Protein AF-0000000079575428 (afdb_homodimer)

Solvent-accessible surface area (backbone atoms only — not comparable to full-atom values): 18650 Å² total; per-residue (Å²): 110,67,54,58,51,39,46,54,46,48,52,27,68,76,43,68,39,28,50,66,53,51,33,51,48,40,58,74,66,46,45,58,61,37,30,92,53,57,64,79,50,44,42,57,46,48,54,51,36,36,78,71,51,27,28,46,71,41,81,43,66,60,80,93,44,73,75,41,52,37,29,32,63,30,75,60,22,51,52,48,39,52,50,44,40,49,54,48,20,62,43,80,74,61,64,48,38,70,47,51,54,38,51,57,39,35,86,79,43,59,70,70,55,35,52,50,35,52,49,36,38,50,50,30,46,50,51,48,44,51,52,45,53,52,49,48,65,66,44,73,81,36,84,88,53,53,70,43,52,50,51,51,53,51,49,52,43,51,46,46,50,48,50,49,54,50,52,55,51,51,55,60,69,74,98,110,67,55,59,49,38,45,54,47,48,53,27,68,75,43,67,40,29,51,66,53,50,33,50,49,42,58,73,66,46,44,56,63,38,31,93,52,58,62,77,50,43,42,58,46,47,54,51,37,37,76,72,50,27,28,46,72,41,81,43,65,59,81,95,44,72,77,42,53,38,28,33,61,32,74,59,21,52,52,48,40,52,50,44,41,51,53,48,21,61,43,81,73,60,62,48,36,70,45,52,52,38,50,56,40,36,85,80,44,59,69,70,56,3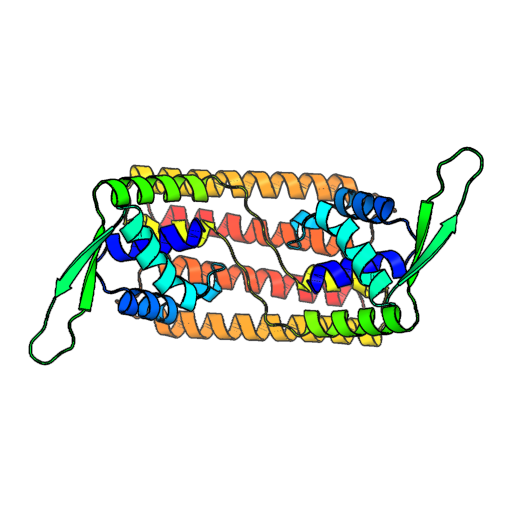6,52,49,35,52,49,35,39,52,50,30,47,51,52,48,44,50,52,45,52,51,50,48,66,68,46,73,79,36,85,88,54,54,70,43,51,51,51,51,53,51,47,52,44,53,46,44,51,48,50,50,53,49,53,54,52,52,54,58,69,75,99

Radius of gyration: 23.26 Å; Cα contacts (8 Å, |Δi|>4): 440; chains: 2; bounding box: 39×74×57 Å

Secondary structure (DSSP, 8-state):
-HHHHHHHHHHHHHS-B-HHHHHHHHHHTTGGGTS---THHHHHHHHHHHHTTSEEEEEE--TTSPPEEEEEE-HHHHHHHHHHHHHHHTSPP----TTHHHHTTGGGS-HHHHHHHHHHHHHHHHHHHHHHHHHHHHHTT-TTS-HHHHHHHHHHHHHHHHHHHHHHHHHHHH-/-HHHHHHHHHHHHHS-B-HHHHHHHHHHTTGGGTS---HHHHHHHHHHHHHTTSEEEEEE--TTSPPEEEEEE-HHHHHHHHHHHHHHHTSPP----TTHHHHTTGGGS-HHHHHHHHHHHHHHHHHHHHHHHHHHHHHTT-TTS-HHHHHHHHHHHHHHHHHHHHHHHHHHHH-

Nearest PDB structures (foldseek):
  5x11-assembly1_B  TM=8.393E-01  e=6.226E-09  Bacillus spizizenii str. W23
  5x11-assembly2_E  TM=8.434E-01  e=4.626E-09  Bacillus spizizenii str. W23
  5x11-assembly3_C  TM=8.474E-01  e=7.442E-09  Bacillus spizizenii str. W23
  5x11-assembly4_H  TM=8.381E-01  e=1.271E-08  Bacillus spizizenii str. W23
  5x11-assembly3_D  TM=8.632E-01  e=3.099E-08  Bacillus spizizenii str. W23

Foldseek 3Di:
DLVLLLLLLVVQAVHWAFLVVSLVVCVVLVVCVQDVDDSVVSSVVVVVCVVVVQKDWDWDDDDPDDTTTIIHGDPNVVVSNVVSVCVVVPDDDDDDDPCVVVVVCLVVDDPVVSVVSLVVVLVVLVVQLVVLVVVLVVCVPPPVDDPVSSVSSVVSNVVSVVVNVVSVVVVVVSD/DLVLLLLLLVVQAVHWAFLVVSLVVCVVLVVCVQDVDDSVVSSVVVVVCVVVVQKDWDWDDDDPDDTTTIIHGDPNVVVSNVVSVCVVVPDDDDDDDPCVVVVVCLVVDDPVVSVVSLVVVLVVLVVQLVVLVVVLVVCVPPPVDDPVSSVSSVVSNVVSVVVNVVSVVVVVVSD

Sequence (350 aa):
MATIDLIVLGILKKEPMSAYDIQKLVEYRNISKWVKISTPSIYKKAIQLEEKGLIRGEIVKEGKMPEKAIYSLTEAGEAEFERLMFEISGKPINIFLDFNAVIVNLDSLPPEKQKSCIAEIEENISTLKSYLEHNIQKKENEPSIPATGMAVLRQQYVLVEAIQAWIASLKKNQQMATIDLIVLGILKKEPMSAYDIQKLVEYRNISKWVKISTPSIYKKAIQLEEKGLIRGEIVKEGKMPEKAIYSLTEAGEAEFERLMFEISGKPINIFLDFNAVIVNLDSLPPEKQKSCIAEIEENISTLKSYLEHNIQKKENEPSIPATGMAVLRQQYVLVEAIQAWIASLKKNQQ

Organism: NCBI:txid418240

InterPro domains:
  IPR005149 Transcription regulator PadR, N-terminal [PF03551] (8-82)
  IPR036388 Winged helix-like DNA-binding domain superfamily [G3DSA:1.10.10.10] (1-90)
  IPR036390 Winged helix DNA-binding domain superfamily [SSF46785] (4-172)
  IPR052509 Metal-responsive DNA-binding regulator [PTHR33169] (2-89)

Structure (mmCIF, N/CA/C/O backbone):
data_AF-0000000079575428-model_v1
#
loop_
_entity.id
_entity.type
_entity.pdbx_description
1 polymer 'Transcriptional regulator PadR-like family protein'
#
loop_
_atom_site.group_PDB
_atom_site.id
_atom_site.type_symbol
_atom_site.label_atom_id
_atom_site.label_alt_id
_atom_site.label_comp_id
_atom_site.label_asym_id
_atom_site.label_entity_id
_atom_site.label_seq_id
_atom_site.pdbx_PDB_ins_code
_atom_site.Cartn_x
_atom_site.Cartn_y
_atom_site.Cartn_z
_atom_site.occupancy
_atom_site.B_iso_or_equiv
_atom_site.auth_seq_id
_atom_site.auth_comp_id
_atom_site.auth_asym_id
_atom_site.auth_atom_id
_atom_site.pdbx_PDB_model_num
ATOM 1 N N . MET A 1 1 ? 2.311 -2.312 -13.367 1 76.5 1 MET A N 1
ATOM 2 C CA . MET A 1 1 ? 2.463 -3.059 -14.617 1 76.5 1 MET A CA 1
ATOM 3 C C . MET A 1 1 ? 3.348 -4.281 -14.414 1 76.5 1 MET A C 1
ATOM 5 O O . MET A 1 1 ? 2.945 -5.402 -14.727 1 76.5 1 MET A O 1
ATOM 9 N N . ALA A 1 2 ? 4.332 -4.168 -13.547 1 89.62 2 ALA A N 1
ATOM 10 C CA . ALA A 1 2 ? 5.277 -5.277 -13.43 1 89.62 2 ALA A CA 1
ATOM 11 C C . ALA A 1 2 ? 4.703 -6.395 -12.562 1 89.62 2 ALA A C 1
ATOM 13 O O . ALA A 1 2 ? 4.867 -7.578 -12.875 1 89.62 2 ALA A O 1
ATOM 14 N N . THR A 1 3 ? 3.838 -6.012 -11.641 1 95 3 THR A N 1
ATOM 15 C CA . THR A 1 3 ? 3.309 -7.004 -10.711 1 95 3 THR A CA 1
ATOM 16 C C . THR A 1 3 ? 2.229 -7.848 -11.383 1 95 3 THR A C 1
ATOM 18 O O . THR A 1 3 ? 2.191 -9.07 -11.211 1 95 3 THR A O 1
ATOM 21 N N . ILE A 1 4 ? 1.422 -7.184 -12.18 1 95.88 4 ILE A N 1
ATOM 22 C CA . ILE A 1 4 ? 0.371 -7.918 -12.875 1 95.88 4 ILE A CA 1
ATOM 23 C C . ILE A 1 4 ? 0.995 -8.867 -13.898 1 95.88 4 ILE A C 1
ATOM 25 O O . ILE A 1 4 ? 0.554 -10.008 -14.047 1 95.88 4 ILE A O 1
ATOM 29 N N . ASP A 1 5 ? 2.047 -8.367 -14.578 1 97.19 5 ASP A N 1
ATOM 30 C CA . ASP A 1 5 ? 2.764 -9.219 -15.523 1 97.19 5 ASP A CA 1
ATOM 31 C C . ASP A 1 5 ? 3.307 -10.469 -14.836 1 97.19 5 ASP A C 1
ATOM 33 O O . ASP A 1 5 ? 3.15 -11.578 -15.352 1 97.19 5 ASP A O 1
ATOM 37 N N . LEU A 1 6 ? 3.881 -10.273 -13.719 1 98.06 6 LEU A N 1
ATOM 38 C CA . LEU A 1 6 ? 4.48 -11.398 -13 1 98.06 6 LEU A CA 1
ATOM 39 C C . LEU A 1 6 ? 3.416 -12.406 -12.578 1 98.06 6 LEU A C 1
ATOM 41 O O . LEU A 1 6 ? 3.625 -13.617 -12.688 1 98.06 6 LEU A O 1
ATOM 45 N N . ILE A 1 7 ? 2.295 -11.891 -12.141 1 97.25 7 ILE A N 1
ATOM 46 C CA . ILE A 1 7 ? 1.211 -12.758 -11.703 1 97.25 7 ILE A CA 1
ATOM 47 C C . ILE A 1 7 ? 0.719 -13.602 -12.883 1 97.25 7 ILE A C 1
ATOM 49 O O . ILE A 1 7 ? 0.595 -14.828 -12.766 1 97.25 7 ILE A O 1
ATOM 53 N N . VAL A 1 8 ? 0.531 -12.977 -14 1 97.44 8 VAL A N 1
ATOM 54 C CA . VAL A 1 8 ? 0.01 -13.68 -15.164 1 97.44 8 VAL A CA 1
ATOM 55 C C . VAL A 1 8 ? 1.038 -14.695 -15.664 1 97.44 8 VAL A C 1
ATOM 57 O O . VAL A 1 8 ? 0.708 -15.859 -15.891 1 97.44 8 VAL A O 1
ATOM 60 N N . LEU A 1 9 ? 2.256 -14.281 -15.805 1 98.44 9 LEU A N 1
ATOM 61 C CA . LEU A 1 9 ? 3.316 -15.18 -16.266 1 98.44 9 LEU A CA 1
ATOM 62 C C . LEU A 1 9 ? 3.496 -16.344 -15.289 1 98.44 9 LEU A C 1
ATOM 64 O O . LEU A 1 9 ? 3.703 -17.484 -15.719 1 98.44 9 LEU A O 1
ATOM 68 N N . GLY A 1 10 ? 3.434 -16.016 -14 1 98.06 10 GLY A N 1
ATOM 69 C CA . GLY A 1 10 ? 3.57 -17.047 -12.992 1 98.06 10 GLY A CA 1
ATOM 70 C C . GLY A 1 10 ? 2.479 -18.109 -13.07 1 98.06 10 GLY A C 1
ATOM 71 O O . GLY A 1 10 ? 2.75 -19.297 -12.938 1 98.06 10 GLY A O 1
ATOM 72 N N . ILE A 1 11 ? 1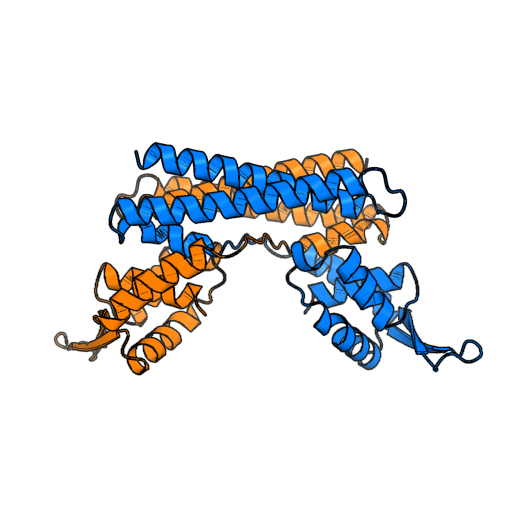.269 -17.672 -13.258 1 97 11 ILE A N 1
ATOM 73 C CA . ILE A 1 11 ? 0.143 -18.594 -13.398 1 97 11 ILE A CA 1
ATOM 74 C C . ILE A 1 11 ? 0.356 -19.5 -14.617 1 97 11 ILE A C 1
ATOM 76 O O . ILE A 1 11 ? 0.214 -20.719 -14.531 1 97 11 ILE A O 1
ATOM 80 N N . LEU A 1 12 ? 0.81 -18.938 -15.719 1 97.94 12 LEU A N 1
ATOM 81 C CA . LEU A 1 12 ? 0.953 -19.672 -16.984 1 97.94 12 LEU A CA 1
ATOM 82 C C . LEU A 1 12 ? 2.182 -20.578 -16.953 1 97.94 12 LEU A C 1
ATOM 84 O O . LEU A 1 12 ? 2.271 -21.531 -17.719 1 97.94 12 LEU A O 1
ATOM 88 N N . LYS A 1 13 ? 3.123 -20.234 -16.141 1 97.56 13 LYS A N 1
ATOM 89 C CA . LYS A 1 13 ? 4.297 -21.094 -15.977 1 97.56 13 LYS A CA 1
ATOM 90 C C . LYS A 1 13 ? 3.918 -22.438 -15.359 1 97.56 13 LYS A C 1
ATOM 92 O O . LYS A 1 13 ? 4.543 -23.453 -15.656 1 97.56 13 LYS A O 1
ATOM 97 N N . LYS A 1 14 ? 2.881 -22.422 -14.57 1 95.62 14 LYS A N 1
ATOM 98 C CA . LYS A 1 14 ? 2.436 -23.641 -13.898 1 95.62 14 LYS A CA 1
ATOM 99 C C . LYS A 1 14 ? 1.532 -24.469 -14.805 1 95.62 14 LYS A C 1
ATOM 101 O O . LYS A 1 14 ? 1.637 -25.703 -14.844 1 95.62 14 LYS A O 1
ATOM 106 N N . GLU A 1 15 ? 0.656 -23.734 -15.508 1 95.5 15 GLU A N 1
ATOM 107 C CA . GLU A 1 15 ? -0.296 -24.422 -16.375 1 95.5 15 GLU A CA 1
ATOM 108 C C . GLU A 1 15 ? -0.847 -23.484 -17.453 1 95.5 15 GLU A C 1
ATOM 110 O O . GLU A 1 15 ? -1.214 -22.344 -17.156 1 95.5 15 GLU A O 1
ATOM 115 N N . PRO A 1 16 ? -0.883 -24.031 -18.688 1 97.31 16 PRO A N 1
ATOM 116 C CA . PRO A 1 16 ? -1.549 -23.219 -19.703 1 97.31 16 PRO A CA 1
ATOM 117 C C . PRO A 1 16 ? -3.018 -22.953 -19.375 1 97.31 16 PRO A C 1
ATOM 119 O O . PRO A 1 16 ? -3.709 -23.828 -18.859 1 97.31 16 PRO A O 1
ATOM 122 N N . MET A 1 17 ? -3.449 -21.75 -19.656 1 96.25 17 MET A N 1
ATOM 123 C CA . MET A 1 17 ? -4.812 -21.344 -19.328 1 96.25 17 MET A CA 1
ATOM 124 C C . MET A 1 17 ? -5.301 -20.266 -20.281 1 96.25 17 MET A C 1
ATOM 126 O O . MET A 1 17 ? -4.5 -19.609 -20.938 1 96.25 17 MET A O 1
ATOM 130 N N . SER A 1 18 ? -6.668 -20.172 -20.344 1 94.88 18 SER A N 1
ATOM 131 C CA . SER A 1 18 ? -7.242 -19.047 -21.078 1 94.88 18 SER A CA 1
ATOM 132 C C . SER A 1 18 ? -7.184 -17.75 -20.266 1 94.88 18 SER A C 1
ATOM 134 O O . SER A 1 18 ? -6.977 -17.797 -19.047 1 94.88 18 SER A O 1
ATOM 136 N N . ALA A 1 19 ? -7.375 -16.656 -21 1 94.12 19 ALA A N 1
ATOM 137 C CA . ALA A 1 19 ? -7.402 -15.383 -20.297 1 94.12 19 ALA A CA 1
ATOM 138 C C . ALA A 1 19 ? -8.516 -15.352 -19.25 1 94.12 19 ALA A C 1
ATOM 140 O O . ALA A 1 19 ? -8.328 -14.828 -18.141 1 94.12 19 ALA A O 1
ATOM 141 N N . TYR A 1 20 ? -9.508 -15.922 -19.625 1 93.38 20 TYR A N 1
ATOM 142 C CA . TYR A 1 20 ? -10.648 -16 -18.719 1 93.38 20 TYR A CA 1
ATOM 143 C C . TYR A 1 20 ? -10.312 -16.844 -17.484 1 93.38 20 TYR A C 1
ATOM 145 O O . TYR A 1 20 ? -10.664 -16.469 -16.375 1 93.38 20 TYR A O 1
ATOM 153 N N . ASP A 1 21 ? -9.719 -17.906 -17.609 1 94.69 21 ASP A N 1
ATOM 154 C CA . ASP A 1 21 ? -9.359 -18.797 -16.516 1 94.69 21 ASP A CA 1
ATOM 155 C C . ASP A 1 21 ? -8.352 -18.125 -15.578 1 94.69 21 ASP A C 1
ATOM 157 O O . ASP A 1 21 ? -8.414 -18.312 -14.359 1 94.69 21 ASP A O 1
ATOM 161 N N . ILE A 1 22 ? -7.434 -17.375 -16.141 1 96.12 22 ILE A N 1
ATOM 162 C CA . ILE A 1 22 ? -6.473 -16.641 -15.336 1 96.12 22 ILE A CA 1
ATOM 163 C C . ILE A 1 22 ? -7.211 -15.648 -14.438 1 96.12 22 ILE A C 1
ATOM 165 O O . ILE A 1 22 ? -6.945 -15.578 -13.234 1 96.12 22 ILE A O 1
ATOM 169 N N . GLN A 1 23 ? -8.109 -14.906 -15.062 1 94 23 GLN A N 1
ATOM 170 C CA . GLN A 1 23 ? -8.898 -13.938 -14.312 1 94 23 GLN A CA 1
ATOM 171 C C . GLN A 1 23 ? -9.648 -14.609 -13.164 1 94 23 GLN A C 1
ATOM 173 O O . GLN A 1 23 ? -9.648 -14.102 -12.039 1 94 23 GLN A O 1
ATOM 178 N N . LYS A 1 24 ? -10.25 -15.773 -13.398 1 93.19 24 LYS A N 1
ATOM 179 C CA . LYS A 1 24 ? -10.992 -16.516 -12.383 1 93.19 24 LYS A CA 1
ATOM 180 C C . LYS A 1 24 ? -10.078 -16.969 -11.258 1 93.19 24 LYS A C 1
ATOM 182 O O . LYS A 1 24 ? -10.461 -16.938 -10.086 1 93.19 24 LYS A O 1
ATOM 187 N N . LEU A 1 25 ? -8.953 -17.438 -11.633 1 93.12 25 LEU A N 1
ATOM 188 C CA . LEU A 1 25 ? -7.984 -17.906 -10.641 1 93.12 25 LEU A CA 1
ATOM 189 C C . LEU A 1 25 ? -7.531 -16.766 -9.742 1 93.12 25 LEU A C 1
ATOM 191 O O . LEU A 1 25 ? -7.438 -16.922 -8.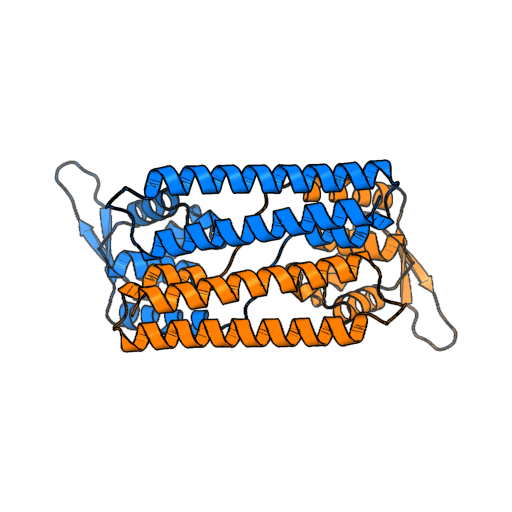523 1 93.12 25 LEU A O 1
ATOM 195 N N . VAL A 1 26 ? -7.281 -15.602 -10.312 1 93.75 26 VAL A N 1
ATOM 196 C CA . VAL A 1 26 ? -6.871 -14.414 -9.57 1 93.75 26 VAL A CA 1
ATOM 197 C C . VAL A 1 26 ? -7.969 -14.016 -8.586 1 93.75 26 VAL A C 1
ATOM 199 O O . VAL A 1 26 ? -7.68 -13.656 -7.441 1 93.75 26 VAL A O 1
ATOM 202 N N . GLU A 1 27 ? -9.156 -14.094 -9.039 1 92.44 27 GLU A N 1
ATOM 203 C CA . GLU A 1 27 ? -10.297 -13.789 -8.18 1 92.44 27 GLU A CA 1
ATOM 204 C C . GLU A 1 27 ? -10.422 -14.789 -7.039 1 92.44 27 GLU A C 1
ATOM 206 O O . GLU A 1 27 ? -10.602 -14.406 -5.883 1 92.44 27 GLU A O 1
ATOM 211 N N . TYR A 1 28 ? -10.258 -16.031 -7.41 1 89.81 28 TYR A N 1
ATOM 212 C CA . TYR A 1 28 ? -10.391 -17.125 -6.441 1 89.81 28 TYR A CA 1
ATOM 213 C C . TYR A 1 28 ? -9.328 -17.016 -5.355 1 89.81 28 TYR A C 1
ATOM 215 O O . TYR A 1 28 ? -9.609 -17.234 -4.176 1 89.81 28 TYR A O 1
ATOM 223 N N . ARG A 1 29 ? -8.188 -16.594 -5.742 1 90.94 29 ARG A N 1
ATOM 224 C CA . ARG A 1 29 ? -7.062 -16.5 -4.816 1 90.94 29 ARG A CA 1
ATOM 225 C C . ARG A 1 29 ? -7.027 -15.133 -4.141 1 90.94 29 ARG A C 1
ATOM 227 O O . ARG A 1 29 ? -6.148 -14.867 -3.316 1 90.94 29 ARG A O 1
ATOM 234 N N . ASN A 1 30 ? -7.926 -14.312 -4.473 1 91.75 30 ASN A N 1
ATOM 235 C CA . ASN A 1 30 ? -8.062 -12.984 -3.889 1 91.75 30 ASN A CA 1
ATOM 236 C C . ASN A 1 30 ? -6.758 -12.203 -3.963 1 91.75 30 ASN A C 1
ATOM 238 O O . ASN A 1 30 ? -6.352 -11.562 -2.986 1 91.75 30 ASN A O 1
ATOM 242 N N . ILE A 1 31 ? -6.102 -12.305 -5.129 1 93.69 31 ILE A N 1
ATOM 243 C CA . ILE A 1 31 ? -4.785 -11.695 -5.312 1 93.69 31 ILE A CA 1
ATOM 244 C C . ILE A 1 31 ? -4.895 -10.18 -5.176 1 93.69 31 ILE A C 1
ATOM 246 O O . ILE A 1 31 ? -3.992 -9.539 -4.633 1 93.69 31 ILE A O 1
ATOM 250 N N . SER A 1 32 ? -6.004 -9.602 -5.559 1 93.81 32 SER A N 1
ATOM 251 C CA . SER A 1 32 ? -6.219 -8.164 -5.547 1 93.81 32 SER A CA 1
ATOM 252 C C . SER A 1 32 ? -6.324 -7.629 -4.121 1 93.81 32 SER A C 1
ATOM 254 O O . SER A 1 32 ? -6.375 -6.414 -3.91 1 93.81 32 SER A O 1
ATOM 256 N N . LYS A 1 33 ? -6.301 -8.5 -3.135 1 94.38 33 LYS A N 1
ATOM 257 C CA . LYS A 1 33 ? -6.395 -8.078 -1.74 1 94.38 33 LYS A CA 1
ATOM 258 C C . LYS A 1 33 ? -5.012 -7.785 -1.162 1 94.38 33 LYS A C 1
ATOM 260 O O . LYS A 1 33 ? -4.895 -7.148 -0.114 1 94.38 33 LYS A O 1
ATOM 265 N N . TRP A 1 34 ? -4.008 -8.297 -1.923 1 95.69 34 TRP A N 1
ATOM 266 C CA . TRP A 1 34 ? -2.699 -8.148 -1.294 1 95.69 34 TRP A CA 1
ATOM 267 C C . TRP A 1 34 ? -1.66 -7.676 -2.307 1 95.69 34 TRP A C 1
ATOM 269 O O . TRP A 1 34 ? -0.519 -7.383 -1.942 1 95.69 34 TRP A O 1
ATOM 279 N N . VAL A 1 35 ? -1.966 -7.602 -3.52 1 94.88 35 VAL A N 1
ATOM 280 C CA . VAL A 1 35 ? -1.254 -6.859 -4.555 1 94.88 35 VAL A CA 1
ATOM 281 C C . VAL A 1 35 ? -2.217 -5.91 -5.266 1 94.88 35 VAL A C 1
ATOM 283 O O . VAL A 1 35 ? -3.361 -6.273 -5.547 1 94.88 35 VAL A O 1
ATOM 286 N N . LYS A 1 36 ? -1.725 -4.707 -5.559 1 92.12 36 LYS A N 1
ATOM 287 C CA . LYS A 1 36 ? -2.584 -3.719 -6.203 1 92.12 36 LYS A CA 1
ATOM 288 C C . LYS A 1 36 ? -2.777 -4.039 -7.684 1 92.12 36 LYS A C 1
ATOM 290 O O . LYS A 1 36 ? -2.08 -3.49 -8.539 1 92.12 36 LYS A O 1
ATOM 295 N N . ILE A 1 37 ? -3.74 -4.859 -7.93 1 90.69 37 ILE A N 1
ATOM 296 C CA . ILE A 1 37 ? -4.121 -5.223 -9.289 1 90.69 37 ILE A CA 1
ATOM 297 C C . ILE A 1 37 ? -5.641 -5.266 -9.406 1 90.69 37 ILE A C 1
ATOM 299 O O . ILE A 1 37 ? -6.344 -5.43 -8.406 1 90.69 37 ILE A O 1
ATOM 303 N N . SER A 1 38 ? -6.102 -4.93 -10.57 1 88.69 38 SER A N 1
ATOM 304 C CA . SER A 1 38 ? -7.52 -5.07 -10.875 1 88.69 38 SER A CA 1
ATOM 305 C C . SER A 1 38 ? -7.793 -6.344 -11.672 1 88.69 38 SER A C 1
ATOM 307 O O . SER A 1 38 ? -7.098 -6.633 -12.648 1 88.69 38 SER A O 1
ATOM 309 N N . THR A 1 39 ? -8.773 -7.047 -11.258 1 84.62 39 THR A N 1
ATOM 310 C CA . THR A 1 39 ? -9.102 -8.312 -11.906 1 84.62 39 THR A CA 1
ATOM 311 C C . THR A 1 39 ? -9.469 -8.094 -13.375 1 84.62 39 THR A C 1
ATOM 313 O O . THR A 1 39 ? -8.984 -8.812 -14.25 1 84.62 39 THR A O 1
ATOM 316 N N . PRO A 1 40 ? -10.18 -7.051 -13.68 1 85.62 40 PRO A N 1
ATOM 317 C CA . PRO A 1 40 ? -10.516 -6.855 -15.094 1 85.62 40 PRO A CA 1
ATOM 318 C C . PRO A 1 40 ? -9.297 -6.559 -15.961 1 85.62 40 PRO A C 1
ATOM 320 O O . PRO A 1 40 ? -9.312 -6.82 -17.172 1 85.62 40 PRO A O 1
ATOM 323 N N . SER A 1 41 ? -8.305 -6.148 -15.344 1 90.5 41 SER A N 1
ATOM 324 C CA . SER A 1 41 ? -7.102 -5.785 -16.078 1 90.5 41 SER A CA 1
ATOM 325 C C . SER A 1 41 ? -6.312 -7.023 -16.5 1 90.5 41 SER A C 1
ATOM 327 O O . SER A 1 41 ? -5.441 -6.949 -17.359 1 90.5 41 SER A O 1
ATOM 329 N N . ILE A 1 42 ? -6.641 -8.125 -15.922 1 91.19 42 ILE A N 1
ATOM 330 C CA . ILE A 1 42 ? -5.875 -9.336 -16.172 1 91.19 42 ILE A CA 1
ATOM 331 C C . ILE A 1 42 ? -6.086 -9.805 -17.609 1 91.19 42 ILE A C 1
ATOM 333 O O . ILE A 1 42 ? -5.137 -10.219 -18.281 1 91.19 42 ILE A O 1
ATOM 337 N N . TYR A 1 43 ? -7.301 -9.703 -18.016 1 88.94 43 TYR A N 1
ATOM 338 C CA . TYR A 1 43 ? -7.629 -10.086 -19.391 1 88.94 43 TYR A CA 1
ATOM 339 C C . TYR A 1 43 ? -6.84 -9.258 -20.391 1 88.94 43 TYR A C 1
ATOM 341 O O . TYR A 1 43 ? -6.184 -9.812 -21.281 1 88.94 43 TYR A O 1
ATOM 349 N N . LYS A 1 44 ? -6.891 -8 -20.25 1 91.88 44 LYS A N 1
ATOM 350 C CA . LYS A 1 44 ? -6.168 -7.082 -21.125 1 91.88 44 LYS A CA 1
ATOM 351 C C . LYS A 1 44 ? -4.664 -7.344 -21.078 1 91.88 44 LYS A C 1
ATOM 353 O O . LYS A 1 44 ? -3.982 -7.266 -22.094 1 91.88 44 LYS A O 1
ATOM 358 N N . LYS A 1 45 ? -4.188 -7.664 -19.922 1 94.5 45 LYS A N 1
ATOM 359 C CA . LYS A 1 45 ? -2.758 -7.914 -19.766 1 94.5 45 LYS A CA 1
ATOM 360 C C . LYS A 1 45 ? -2.338 -9.188 -20.5 1 94.5 45 LYS A C 1
ATOM 362 O O . LYS A 1 45 ? -1.273 -9.227 -21.109 1 94.5 45 LYS A O 1
ATOM 367 N N . ALA A 1 46 ? -3.182 -10.156 -20.438 1 93.88 46 ALA A N 1
ATOM 368 C CA . ALA A 1 46 ? -2.896 -11.398 -21.156 1 93.88 46 ALA A CA 1
ATOM 369 C C . ALA A 1 46 ? -2.752 -11.141 -22.656 1 93.88 46 ALA A C 1
ATOM 371 O O . ALA A 1 46 ? -1.813 -11.633 -23.281 1 93.88 46 ALA A O 1
ATOM 372 N N . ILE A 1 47 ? -3.625 -10.344 -23.156 1 92.38 47 ILE A N 1
ATOM 373 C CA . ILE A 1 47 ? -3.59 -10.016 -24.578 1 92.38 47 ILE A CA 1
ATOM 374 C C . ILE A 1 47 ? -2.312 -9.242 -24.906 1 92.38 47 ILE A C 1
ATOM 376 O O . ILE A 1 47 ? -1.638 -9.523 -25.891 1 92.38 47 ILE A O 1
ATOM 380 N N . GLN A 1 48 ? -1.954 -8.312 -24.062 1 96.56 48 GLN A N 1
ATOM 381 C CA . GLN A 1 48 ? -0.751 -7.508 -24.25 1 96.56 48 GLN A CA 1
ATOM 382 C C . GLN A 1 48 ? 0.503 -8.375 -24.219 1 96.56 48 GLN A C 1
ATOM 384 O O . GLN A 1 48 ? 1.439 -8.156 -24.984 1 96.56 48 GLN A O 1
ATOM 389 N N . LEU A 1 49 ? 0.555 -9.32 -23.297 1 97.94 49 LEU A N 1
ATOM 390 C CA . LEU A 1 49 ? 1.707 -10.211 -23.172 1 97.94 49 LEU A CA 1
ATOM 391 C C . LEU A 1 49 ? 1.864 -11.07 -24.422 1 97.94 49 LEU A C 1
ATOM 393 O O . LEU A 1 49 ? 2.986 -11.375 -24.828 1 97.94 49 LEU A O 1
ATOM 397 N N . GLU A 1 50 ? 0.766 -11.508 -25 1 97.5 50 GLU A N 1
ATOM 398 C CA . GLU A 1 50 ? 0.815 -12.25 -26.25 1 97.5 50 GLU A CA 1
ATOM 399 C C . GLU A 1 50 ? 1.366 -11.391 -27.391 1 97.5 50 GLU A C 1
ATOM 401 O O . GLU A 1 50 ? 2.213 -11.844 -28.156 1 97.5 50 GLU A O 1
ATOM 406 N N . GLU A 1 51 ? 0.841 -10.141 -27.453 1 97.44 51 GLU A N 1
ATOM 407 C CA . GLU A 1 51 ? 1.305 -9.211 -28.484 1 97.44 51 GLU A CA 1
ATOM 408 C C . GLU A 1 51 ? 2.809 -8.977 -28.375 1 97.44 51 GLU A C 1
ATOM 410 O O . GLU A 1 51 ? 3.482 -8.773 -29.391 1 97.44 51 GLU A O 1
ATOM 415 N N . LYS A 1 52 ? 3.354 -9.062 -27.156 1 97.81 52 LYS A N 1
ATOM 416 C CA . LYS A 1 52 ? 4.773 -8.844 -26.906 1 97.81 52 LYS A CA 1
ATOM 417 C C . LYS A 1 52 ? 5.574 -10.125 -27.141 1 97.81 52 LYS A C 1
ATOM 419 O O . LYS A 1 52 ? 6.801 -10.125 -27.016 1 97.81 52 LYS A O 1
ATOM 424 N N . GLY A 1 53 ? 4.859 -11.227 -27.375 1 98.31 53 GLY A N 1
ATOM 425 C CA . GLY A 1 53 ? 5.512 -12.492 -27.656 1 98.31 53 GLY A CA 1
ATOM 426 C C . GLY A 1 53 ? 5.961 -13.227 -26.406 1 98.31 53 GLY A C 1
ATOM 427 O O . GLY A 1 53 ? 6.781 -14.148 -26.484 1 98.31 53 GLY A O 1
ATOM 428 N N . LEU A 1 54 ? 5.477 -12.805 -25.25 1 98.56 54 LEU A N 1
ATOM 429 C CA . LEU A 1 54 ? 5.875 -13.414 -23.984 1 98.56 54 LEU A CA 1
ATOM 430 C C . LEU A 1 54 ? 5.051 -14.664 -23.688 1 98.56 54 LEU A C 1
ATOM 432 O O . LEU A 1 54 ? 5.488 -15.547 -22.953 1 98.56 54 LEU A O 1
ATOM 436 N N . ILE A 1 55 ? 3.863 -14.688 -24.266 1 98.56 55 ILE A N 1
ATOM 437 C CA . ILE A 1 55 ? 3.031 -15.891 -24.234 1 98.56 55 ILE A CA 1
ATOM 438 C C . ILE A 1 55 ? 2.482 -16.172 -25.625 1 98.56 55 ILE A C 1
ATOM 440 O O . ILE A 1 55 ? 2.541 -15.32 -26.516 1 98.56 55 ILE A O 1
ATOM 444 N N . ARG A 1 56 ? 2.055 -17.438 -25.828 1 98.06 56 ARG A N 1
ATOM 445 C CA . ARG A 1 56 ? 1.493 -17.844 -27.109 1 98.06 56 ARG A CA 1
ATOM 446 C C . ARG A 1 56 ? 0.151 -18.547 -26.922 1 98.06 56 ARG A C 1
ATOM 448 O O . ARG A 1 56 ? 0.017 -19.422 -26.062 1 98.06 56 ARG A O 1
ATOM 455 N N . GLY A 1 57 ? -0.827 -18.125 -27.766 1 96.19 57 GLY A N 1
ATOM 456 C CA . GLY A 1 57 ? -2.156 -18.719 -27.703 1 96.19 57 GLY A CA 1
ATOM 457 C C . GLY A 1 57 ? -2.375 -19.797 -28.734 1 96.19 57 GLY A C 1
ATOM 458 O O . GLY A 1 57 ? -1.881 -19.703 -29.859 1 96.19 57 GLY A O 1
ATOM 459 N N . GLU A 1 58 ? -2.99 -20.828 -28.344 1 95.12 58 GLU A N 1
ATOM 460 C CA . GLU A 1 58 ? -3.471 -21.859 -29.25 1 95.12 58 GLU A CA 1
ATOM 461 C C . GLU A 1 58 ? -4.988 -22 -29.172 1 95.12 58 GLU A C 1
ATOM 463 O O . GLU A 1 58 ? -5.559 -22.047 -28.078 1 95.12 58 GLU A O 1
ATOM 468 N N . ILE A 1 59 ? -5.523 -21.953 -30.328 1 91.94 59 ILE A N 1
ATOM 469 C CA . ILE A 1 59 ? -6.977 -22.078 -30.375 1 91.94 59 ILE A CA 1
ATOM 470 C C . ILE A 1 59 ? -7.371 -23.531 -30.141 1 91.94 59 ILE A C 1
ATOM 472 O O . ILE A 1 59 ? -6.855 -24.438 -30.812 1 91.94 59 ILE A O 1
ATOM 476 N N . VAL A 1 60 ? -8.156 -23.688 -29.188 1 87.44 60 VAL A N 1
ATOM 477 C CA . VAL A 1 60 ? -8.633 -25.031 -28.891 1 87.44 60 VAL A CA 1
ATOM 478 C C . VAL A 1 60 ? -10.156 -25.078 -28.953 1 87.44 60 VAL A C 1
ATOM 480 O O . VAL A 1 60 ? -10.82 -24.109 -28.547 1 87.44 60 VAL A O 1
ATOM 483 N N . LYS A 1 61 ? -10.688 -25.953 -29.688 1 84 61 LYS A N 1
ATOM 484 C CA . LYS A 1 61 ? -12.133 -26.172 -29.781 1 84 61 LYS A CA 1
ATOM 485 C C . LYS A 1 61 ? -12.523 -27.516 -29.172 1 84 61 LYS A C 1
ATOM 487 O O . LYS A 1 61 ? -11.984 -28.562 -29.562 1 84 61 LYS A O 1
ATOM 492 N N . GLU A 1 62 ? -13.133 -27.406 -28.062 1 74.25 62 GLU A N 1
ATOM 493 C CA . GLU A 1 62 ? -13.594 -28.656 -27.484 1 74.25 62 GLU A CA 1
ATOM 494 C C . GLU A 1 62 ? -15.062 -28.922 -27.828 1 74.25 62 GLU A C 1
ATOM 496 O O . GLU A 1 62 ? -15.961 -28.375 -27.188 1 74.25 62 GLU A O 1
ATOM 501 N N . GLY A 1 63 ? -15.141 -29.75 -28.688 1 79.81 63 GLY A N 1
ATOM 502 C CA . GLY A 1 63 ? -16.484 -30.125 -29.078 1 79.81 63 GLY A CA 1
ATOM 503 C C . GLY A 1 63 ? -17.312 -28.953 -29.562 1 79.81 63 GLY A C 1
ATOM 504 O O . GLY A 1 63 ? -16.906 -28.219 -30.453 1 79.81 63 GLY A O 1
ATOM 505 N N . LYS A 1 64 ? -18.641 -28.781 -28.828 1 78.12 64 LYS A N 1
ATOM 506 C CA . LYS A 1 64 ? -19.594 -27.734 -29.188 1 78.12 64 LYS A CA 1
ATOM 507 C C . LYS A 1 64 ? -19.297 -26.438 -28.469 1 78.12 64 LYS A C 1
ATOM 509 O O . LYS A 1 64 ? -20.047 -25.453 -28.594 1 78.12 64 LYS A O 1
ATOM 514 N N . MET A 1 65 ? -18.172 -26.438 -27.766 1 78.25 65 MET A N 1
ATOM 515 C CA . MET A 1 65 ? -17.844 -25.234 -27.016 1 78.25 65 MET A CA 1
ATOM 516 C C . MET A 1 65 ? -17.156 -24.203 -27.906 1 78.25 65 MET A C 1
ATOM 518 O O . MET A 1 65 ? -16.531 -24.547 -28.906 1 78.25 65 MET A O 1
ATOM 522 N N . PRO A 1 66 ? -17.516 -22.938 -27.656 1 78.5 66 PRO A N 1
ATOM 523 C CA . PRO A 1 66 ? -16.828 -21.891 -28.438 1 78.5 66 PRO A CA 1
ATOM 524 C C . PRO A 1 66 ? -15.312 -22.047 -28.438 1 78.5 66 PRO A C 1
ATOM 526 O O . PRO A 1 66 ? -14.75 -22.641 -27.5 1 78.5 66 PRO A O 1
ATOM 529 N N . GLU A 1 67 ? -14.758 -21.703 -29.531 1 86.81 67 GLU A N 1
ATOM 530 C CA . GLU A 1 67 ? -13.305 -21.672 -29.625 1 86.81 67 GLU A CA 1
ATOM 531 C C . GLU A 1 67 ? -12.703 -20.766 -28.547 1 86.81 67 GLU A C 1
ATOM 533 O O . GLU A 1 67 ? -13.258 -19.703 -28.25 1 86.81 67 GLU A O 1
ATOM 538 N N . LYS A 1 68 ? -11.703 -21.312 -27.781 1 88.12 68 LYS A N 1
ATOM 539 C CA . LYS A 1 68 ? -11.008 -20.484 -26.797 1 88.12 68 LYS A CA 1
ATOM 540 C C . LYS A 1 68 ? -9.5 -20.547 -27 1 88.12 68 LYS A C 1
ATOM 542 O O . LYS A 1 68 ? -8.969 -21.562 -27.453 1 88.12 68 LYS A O 1
ATOM 547 N N . ALA A 1 69 ? -8.938 -19.484 -26.703 1 93.06 69 ALA A N 1
ATOM 548 C CA . ALA A 1 69 ? -7.48 -19.438 -26.766 1 93.06 69 ALA A CA 1
ATOM 549 C C . ALA A 1 69 ? -6.855 -19.891 -25.453 1 93.06 69 ALA A C 1
ATOM 551 O O . ALA A 1 69 ? -7.246 -19.422 -24.375 1 93.06 69 ALA A O 1
ATOM 552 N N . ILE A 1 70 ? -5.938 -20.859 -25.547 1 96.62 70 ILE A N 1
ATOM 553 C CA . ILE A 1 70 ? -5.156 -21.297 -24.406 1 96.62 70 ILE A CA 1
ATOM 554 C C . ILE A 1 70 ? -3.723 -20.797 -24.516 1 96.62 70 ILE A C 1
ATOM 556 O O . ILE A 1 70 ? -3.049 -21.062 -25.516 1 96.62 70 ILE A O 1
ATOM 560 N N . TYR A 1 71 ? -3.283 -20.125 -23.422 1 97.88 71 TYR A N 1
ATOM 561 C CA . TYR A 1 71 ? -1.987 -19.453 -23.484 1 97.88 71 TYR A CA 1
ATOM 562 C C . TYR A 1 71 ? -0.932 -20.25 -22.719 1 97.88 71 TYR A C 1
ATOM 564 O O . TYR A 1 71 ? -1.224 -20.844 -21.688 1 97.88 71 TYR A O 1
ATOM 572 N N . SER A 1 72 ? 0.262 -20.219 -23.281 1 98.06 72 SER A N 1
ATOM 573 C CA . SER A 1 72 ? 1.445 -20.781 -22.625 1 98.06 72 SER A CA 1
ATOM 574 C C . SER A 1 72 ? 2.629 -19.812 -22.719 1 98.06 72 SER A C 1
ATOM 576 O O . SER A 1 72 ? 2.641 -18.922 -23.562 1 98.06 72 SER A O 1
ATOM 578 N N . LEU A 1 73 ? 3.619 -20.047 -21.844 1 98.06 73 LEU A N 1
ATOM 579 C CA . LEU A 1 73 ? 4.809 -19.203 -21.875 1 98.06 73 LEU A CA 1
ATOM 580 C C . LEU A 1 73 ? 5.676 -19.547 -23.094 1 98.06 73 LEU A C 1
ATOM 582 O O . LEU A 1 73 ? 5.82 -20.719 -23.453 1 98.06 73 LEU A O 1
ATOM 586 N N . THR A 1 74 ? 6.195 -18.516 -23.656 1 98.38 74 THR A N 1
ATOM 587 C CA . THR A 1 74 ? 7.297 -18.688 -24.594 1 98.38 74 THR A CA 1
ATOM 588 C C . THR A 1 74 ? 8.641 -18.672 -23.875 1 98.38 74 THR A C 1
ATOM 590 O O . THR A 1 74 ? 8.688 -18.469 -22.656 1 98.38 74 THR A O 1
ATOM 593 N N . GLU A 1 75 ? 9.703 -18.938 -24.672 1 98.31 75 GLU A N 1
ATOM 594 C CA . GLU A 1 75 ? 11.031 -18.797 -24.078 1 98.31 75 GLU A CA 1
ATOM 595 C C . GLU A 1 75 ? 11.273 -17.375 -23.578 1 98.31 75 GLU A C 1
ATOM 597 O O . GLU A 1 75 ? 11.836 -17.172 -22.5 1 98.31 75 GLU A O 1
ATOM 602 N N . ALA A 1 76 ? 10.812 -16.438 -24.359 1 98.56 76 ALA A N 1
ATOM 603 C CA . ALA A 1 76 ? 10.922 -15.039 -23.953 1 98.56 76 ALA A CA 1
ATOM 604 C C . ALA A 1 76 ? 10.109 -14.773 -22.688 1 98.56 76 ALA A C 1
ATOM 606 O O . ALA A 1 76 ? 10.523 -13.984 -21.828 1 98.56 76 ALA A O 1
ATOM 607 N N . GLY A 1 77 ? 8.961 -15.43 -22.547 1 98.56 77 GLY A N 1
ATOM 608 C CA . GLY A 1 77 ? 8.125 -15.297 -21.375 1 98.56 77 GLY A CA 1
ATOM 609 C C . GLY A 1 77 ? 8.781 -15.852 -20.109 1 98.56 77 GLY A C 1
ATOM 610 O O . GLY A 1 77 ? 8.672 -15.258 -19.047 1 98.56 77 GLY A O 1
ATOM 611 N N . GLU A 1 78 ? 9.492 -16.953 -20.344 1 98.38 78 GLU A N 1
ATOM 612 C CA . GLU A 1 78 ? 10.227 -17.531 -19.234 1 98.38 78 GLU A CA 1
ATOM 613 C C . GLU A 1 78 ? 11.328 -16.594 -18.734 1 98.38 78 GLU A C 1
ATOM 615 O O . GLU A 1 78 ? 11.508 -16.422 -17.531 1 98.38 78 GLU A O 1
ATOM 620 N N . ALA A 1 79 ? 11.961 -16.016 -19.672 1 98.44 79 ALA A N 1
ATOM 621 C CA . ALA A 1 79 ? 13.031 -15.086 -19.328 1 98.44 79 ALA A CA 1
ATOM 622 C C . ALA A 1 79 ? 12.469 -13.844 -18.641 1 98.44 79 ALA A C 1
ATOM 624 O O . ALA A 1 79 ? 13.047 -13.344 -17.672 1 98.44 79 ALA A O 1
ATOM 625 N N . GLU A 1 80 ? 11.391 -13.367 -19.125 1 98.56 80 GLU A N 1
ATOM 626 C CA . GLU A 1 80 ? 10.758 -12.188 -18.547 1 98.56 80 GLU A CA 1
ATOM 627 C C . GLU A 1 80 ? 10.242 -12.477 -17.141 1 98.56 80 GLU A C 1
ATOM 629 O O . GLU A 1 80 ? 10.344 -11.633 -16.25 1 98.56 80 GLU A O 1
ATOM 634 N N . PHE A 1 81 ? 9.688 -13.68 -16.984 1 98.75 81 PHE A N 1
ATOM 635 C CA . PHE A 1 81 ? 9.242 -14.117 -15.664 1 98.75 81 PHE A CA 1
ATOM 636 C C . PHE A 1 81 ? 10.367 -14.008 -14.641 1 98.75 81 PHE A C 1
ATOM 638 O O . PHE A 1 81 ? 10.195 -13.391 -13.586 1 98.75 81 PHE A O 1
ATOM 645 N N . GLU A 1 82 ? 11.43 -14.547 -15.023 1 98.69 82 GLU A N 1
ATOM 646 C CA . GLU A 1 82 ? 12.562 -14.531 -14.102 1 98.69 82 GLU A CA 1
ATOM 647 C C . GLU A 1 82 ? 13.062 -13.109 -13.875 1 98.69 82 GLU A C 1
ATOM 649 O O . GLU A 1 82 ? 13.375 -12.727 -12.742 1 98.69 82 GLU A O 1
ATOM 654 N N . ARG A 1 83 ? 13.148 -12.336 -14.898 1 98.56 83 ARG A N 1
ATOM 655 C CA . ARG A 1 83 ? 13.578 -10.945 -14.781 1 98.56 83 ARG A CA 1
ATOM 656 C C . ARG A 1 83 ? 12.68 -10.18 -13.812 1 98.56 83 ARG A C 1
ATOM 658 O O . ARG A 1 83 ? 13.172 -9.445 -12.953 1 98.56 83 ARG A O 1
ATOM 665 N N . LEU A 1 84 ? 11.391 -10.352 -13.914 1 98.69 84 LEU A N 1
ATOM 666 C CA . LEU A 1 84 ? 10.43 -9.656 -13.07 1 98.69 84 LEU A CA 1
ATOM 667 C C . LEU A 1 84 ? 10.547 -10.102 -11.617 1 98.69 84 LEU A C 1
ATOM 669 O O . LEU A 1 84 ? 10.398 -9.289 -10.703 1 98.69 84 LEU A O 1
ATOM 673 N N . MET A 1 85 ? 10.805 -11.43 -11.438 1 98.81 85 MET A N 1
ATOM 674 C CA . MET A 1 85 ? 11.031 -11.93 -10.086 1 98.81 85 MET A CA 1
ATOM 675 C C . MET A 1 85 ? 12.141 -11.133 -9.391 1 98.81 85 MET A C 1
ATOM 677 O O . MET A 1 85 ? 11.945 -10.648 -8.273 1 98.81 85 MET A O 1
ATOM 681 N N . PHE A 1 86 ? 13.188 -10.891 -10.07 1 98.75 86 PHE A N 1
ATOM 682 C CA . PHE A 1 86 ? 14.336 -10.234 -9.469 1 98.75 86 PHE A CA 1
ATOM 683 C C . PHE A 1 86 ? 14.141 -8.719 -9.445 1 98.75 86 PHE A C 1
ATOM 685 O O . PHE A 1 86 ? 14.602 -8.039 -8.523 1 98.75 86 PHE A O 1
ATOM 692 N N . GLU A 1 87 ? 13.492 -8.242 -10.461 1 98.69 87 GLU A N 1
ATOM 693 C CA . GLU A 1 87 ? 13.203 -6.809 -10.453 1 98.69 87 GLU A CA 1
ATOM 694 C C . GLU A 1 87 ? 12.352 -6.422 -9.242 1 98.69 87 GLU A C 1
ATOM 696 O O . GLU A 1 87 ? 12.68 -5.473 -8.531 1 98.69 87 GLU A O 1
ATOM 701 N N . ILE A 1 88 ? 11.336 -7.172 -8.969 1 98.5 88 ILE A N 1
ATOM 702 C CA . ILE A 1 88 ? 10.383 -6.852 -7.914 1 98.5 88 ILE A CA 1
ATOM 703 C C . ILE A 1 88 ? 11 -7.16 -6.551 1 98.5 88 ILE A C 1
ATOM 705 O O . ILE A 1 88 ? 10.844 -6.387 -5.605 1 98.5 88 ILE A O 1
ATOM 709 N N . SER A 1 89 ? 11.727 -8.281 -6.43 1 98.56 89 SER A N 1
ATOM 710 C CA . SER A 1 89 ? 12.367 -8.602 -5.16 1 98.56 89 SER A CA 1
ATOM 711 C C . SER A 1 89 ? 13.406 -7.551 -4.785 1 98.56 89 SER A C 1
ATOM 713 O O . SER A 1 89 ? 13.672 -7.328 -3.602 1 98.56 89 SER A O 1
ATOM 715 N N . GLY A 1 90 ? 13.906 -6.863 -5.777 1 98.5 90 GLY A N 1
ATOM 716 C CA . GLY A 1 90 ? 14.969 -5.902 -5.543 1 98.5 90 GLY A CA 1
ATOM 717 C C . GLY A 1 90 ? 14.461 -4.492 -5.301 1 98.5 90 GLY A C 1
ATOM 718 O O . GLY A 1 90 ? 15.25 -3.594 -4.988 1 98.5 90 GLY A O 1
ATOM 719 N N . LYS A 1 91 ? 13.219 -4.262 -5.371 1 97.62 91 LYS A N 1
ATOM 720 C CA . LYS A 1 91 ? 12.656 -2.922 -5.215 1 97.62 91 LYS A CA 1
ATOM 721 C C . LYS A 1 91 ? 12.523 -2.553 -3.74 1 97.62 91 LYS A C 1
ATOM 723 O O . LYS A 1 91 ? 12.234 -3.41 -2.904 1 97.62 91 LYS A O 1
ATOM 728 N N . PRO A 1 92 ? 12.688 -1.237 -3.432 1 97.38 92 PRO A N 1
ATOM 729 C CA . PRO A 1 92 ? 12.391 -0.805 -2.062 1 97.38 92 PRO A CA 1
ATOM 730 C C . PRO A 1 92 ? 10.961 -1.126 -1.64 1 97.38 92 PRO A C 1
ATOM 732 O O . PRO A 1 92 ? 10.055 -1.177 -2.482 1 97.38 92 PRO A O 1
ATOM 735 N N . ILE A 1 93 ? 10.797 -1.293 -0.355 1 97.31 93 ILE A N 1
ATOM 736 C CA . ILE A 1 93 ? 9.492 -1.64 0.197 1 97.31 93 ILE A CA 1
ATOM 737 C C . ILE A 1 93 ? 8.805 -0.384 0.729 1 97.31 93 ILE A C 1
ATOM 739 O O . ILE A 1 93 ? 9.43 0.432 1.409 1 97.31 93 ILE A O 1
ATOM 743 N N . ASN A 1 94 ? 7.59 -0.251 0.342 1 95.5 94 ASN A N 1
ATOM 744 C CA . ASN A 1 94 ? 6.734 0.807 0.871 1 95.5 94 ASN A CA 1
ATOM 745 C C . ASN A 1 94 ? 5.434 0.246 1.438 1 95.5 94 ASN A C 1
ATOM 747 O O . ASN A 1 94 ? 4.852 -0.681 0.871 1 95.5 94 ASN A O 1
ATOM 751 N N . ILE A 1 95 ? 5.039 0.767 2.553 1 97.62 95 ILE A N 1
ATOM 752 C CA . ILE A 1 95 ? 3.75 0.422 3.145 1 97.62 95 ILE A CA 1
ATOM 753 C C . ILE A 1 95 ? 2.854 1.657 3.189 1 97.62 95 ILE A C 1
ATOM 755 O O . ILE A 1 95 ? 3.016 2.52 4.055 1 97.62 95 ILE A O 1
ATOM 759 N N . PHE A 1 96 ? 1.971 1.669 2.26 1 96.94 96 PHE A N 1
ATOM 760 C CA . PHE A 1 96 ? 1.067 2.811 2.17 1 96.94 96 PHE A CA 1
ATOM 761 C C . PHE A 1 96 ? -0.273 2.494 2.82 1 96.94 96 PHE A C 1
ATOM 763 O O . PHE A 1 96 ? -0.925 1.51 2.465 1 96.94 96 PHE A O 1
ATOM 770 N N . LEU A 1 97 ? -0.661 3.289 3.727 1 97.81 97 LEU A N 1
ATOM 771 C CA . LEU A 1 97 ? -1.974 3.219 4.359 1 97.81 97 LEU A CA 1
ATOM 772 C C . LEU A 1 97 ? -2.703 4.555 4.246 1 97.81 97 LEU A C 1
ATOM 774 O O . LEU A 1 97 ? -2.297 5.543 4.863 1 97.81 97 LEU A O 1
ATOM 778 N N . ASP A 1 98 ? -3.826 4.57 3.568 1 97 98 ASP A N 1
ATOM 779 C CA . ASP A 1 98 ? -4.547 5.805 3.287 1 97 98 ASP A CA 1
ATOM 780 C C . ASP A 1 98 ? -4.965 6.504 4.582 1 97 98 ASP A C 1
ATOM 782 O O . ASP A 1 98 ? -4.941 7.73 4.664 1 97 98 ASP A O 1
ATOM 786 N N . PHE A 1 99 ? -5.266 5.734 5.586 1 98.5 99 PHE A N 1
ATOM 787 C CA . PHE A 1 99 ? -5.816 6.34 6.793 1 98.5 99 PHE A CA 1
ATOM 788 C C . PHE A 1 99 ? -4.742 7.10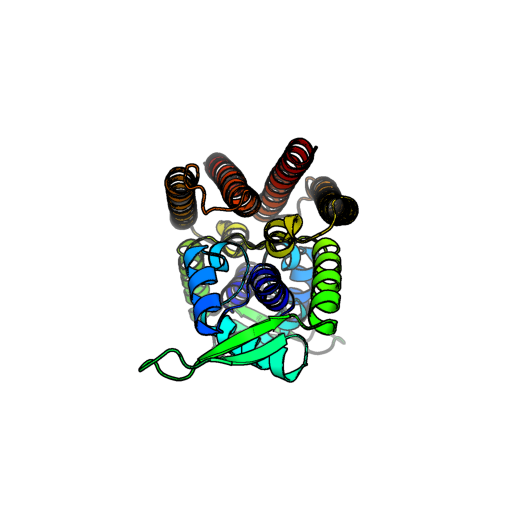5 7.551 1 98.5 99 PHE A C 1
ATOM 790 O O . PHE A 1 99 ? -5.047 7.855 8.477 1 98.5 99 PHE A O 1
ATOM 797 N N . ASN A 1 100 ? -3.426 6.996 7.172 1 98.44 100 ASN A N 1
ATOM 798 C CA . ASN A 1 100 ? -2.385 7.832 7.758 1 98.44 100 ASN A CA 1
ATOM 799 C C . ASN A 1 100 ? -2.662 9.32 7.531 1 98.44 100 ASN A C 1
ATOM 801 O O . ASN A 1 100 ? -2.299 10.156 8.359 1 98.44 100 ASN A O 1
ATOM 805 N N . ALA A 1 101 ? -3.357 9.633 6.414 1 98.06 101 ALA A N 1
ATOM 806 C CA . ALA A 1 101 ? -3.74 11.016 6.148 1 98.06 101 ALA A CA 1
ATOM 807 C C . ALA A 1 101 ? -4.719 11.523 7.203 1 98.06 101 ALA A C 1
ATOM 809 O O . ALA A 1 101 ? -4.715 12.711 7.543 1 98.06 101 ALA A O 1
ATOM 810 N N . VAL A 1 102 ? -5.516 10.594 7.688 1 98.69 102 VAL A N 1
ATOM 811 C CA . VAL A 1 102 ? -6.445 10.93 8.766 1 98.69 102 VAL A CA 1
ATOM 812 C C . VAL A 1 102 ? -5.676 11.086 10.078 1 98.69 102 VAL A C 1
ATOM 814 O O . VAL A 1 102 ? -5.859 12.07 10.789 1 98.69 102 VAL A O 1
ATOM 817 N N . ILE A 1 103 ? -4.793 10.188 10.336 1 98.56 103 ILE A N 1
ATOM 818 C CA . ILE A 1 103 ? -4.059 10.148 11.594 1 98.56 103 ILE A CA 1
ATOM 819 C C . ILE A 1 103 ? -3.26 11.438 11.766 1 98.56 103 ILE A C 1
ATOM 821 O O . ILE A 1 103 ? -3.307 12.07 12.82 1 98.56 103 ILE A O 1
ATOM 825 N N . VAL A 1 104 ? -2.594 11.938 10.758 1 97.06 104 VAL A N 1
ATOM 826 C CA . VAL A 1 104 ? -1.692 13.078 10.891 1 97.06 104 VAL A CA 1
ATOM 827 C C . VAL A 1 104 ? -2.504 14.367 11.039 1 97.06 104 VAL A C 1
ATOM 829 O O . VAL A 1 104 ? -1.962 15.406 11.414 1 97.06 104 VAL A O 1
ATOM 832 N N . ASN A 1 105 ? -3.807 14.273 10.758 1 97.94 105 ASN A N 1
ATOM 833 C CA . ASN A 1 105 ? -4.648 15.461 10.82 1 97.94 105 ASN A CA 1
ATOM 834 C C . ASN A 1 105 ? -5.633 15.398 11.984 1 97.94 105 ASN A C 1
ATOM 836 O O . ASN A 1 105 ? -6.512 16.25 12.109 1 97.94 105 ASN A O 1
ATOM 840 N N . LEU A 1 106 ? -5.52 14.438 12.852 1 97.94 106 LEU A N 1
ATOM 841 C CA . LEU A 1 106 ? -6.484 14.211 13.922 1 97.94 106 LEU A CA 1
ATOM 842 C C . LEU A 1 106 ? -6.633 15.453 14.797 1 97.94 106 LEU A C 1
ATOM 844 O O . LEU A 1 106 ? -7.75 15.828 15.164 1 97.94 106 LEU A O 1
ATOM 848 N N . ASP A 1 107 ? -5.539 16.125 15.039 1 96.06 107 ASP A N 1
ATOM 849 C CA . ASP A 1 107 ? -5.547 17.234 15.984 1 96.06 107 ASP A CA 1
ATOM 850 C C . ASP A 1 107 ? -6.242 18.453 15.391 1 96.06 107 ASP A C 1
ATOM 852 O O . ASP A 1 107 ? -6.477 19.453 16.094 1 96.06 107 ASP A O 1
ATOM 856 N N . SER A 1 108 ? -6.621 18.391 14.141 1 97.5 108 SER A N 1
ATOM 857 C CA . SER A 1 108 ? -7.348 19.469 13.484 1 97.5 108 SER A CA 1
ATOM 858 C C . SER A 1 108 ? -8.852 19.297 13.648 1 97.5 108 SER A C 1
ATOM 860 O O . SER A 1 108 ? -9.633 20.125 13.156 1 97.5 108 SER A O 1
ATOM 862 N N . LEU A 1 109 ? -9.289 18.266 14.328 1 97.81 109 LEU A N 1
ATOM 863 C CA . LEU A 1 109 ? -10.695 18 14.609 1 97.81 109 LEU A CA 1
ATOM 864 C C . LEU A 1 109 ? -10.992 18.172 16.094 1 97.81 109 LEU A C 1
ATOM 866 O O . LEU A 1 109 ? -10.094 18.047 16.922 1 97.81 109 LEU A O 1
ATOM 870 N N . PRO A 1 110 ? -12.281 18.516 16.391 1 96.94 110 PRO A N 1
ATOM 871 C CA . PRO A 1 110 ? -12.68 18.438 17.812 1 96.94 110 PRO A CA 1
ATOM 872 C C . PRO A 1 110 ? -12.531 17.047 18.391 1 96.94 110 PRO A C 1
ATOM 874 O O . PRO A 1 110 ? -12.594 16.047 17.656 1 96.94 110 PRO A O 1
ATOM 877 N N . PRO A 1 111 ? -12.367 16.891 19.688 1 96.56 111 PRO A N 1
ATOM 878 C CA . PRO A 1 111 ? -12.078 15.609 20.344 1 96.56 111 PRO A CA 1
ATOM 879 C C . PRO A 1 111 ? -13.102 14.523 19.984 1 96.56 111 PRO A C 1
ATOM 881 O O . PRO A 1 111 ? -12.727 13.383 19.719 1 96.56 111 PRO A O 1
ATOM 884 N N . GLU A 1 112 ? -14.328 14.852 19.953 1 97.06 112 GLU A N 1
ATOM 885 C CA . GLU A 1 112 ? -15.359 13.859 19.656 1 97.06 112 GLU A CA 1
ATOM 886 C C . GLU A 1 112 ? -15.211 13.312 18.234 1 97.06 112 GLU A C 1
ATOM 888 O O . GLU A 1 112 ? -15.383 12.117 18 1 97.06 112 GLU A O 1
ATOM 893 N N . LYS A 1 113 ? -14.859 14.188 17.328 1 98.19 113 LYS A N 1
ATOM 894 C CA . LYS A 1 113 ? -14.688 13.766 15.945 1 98.19 113 LYS A CA 1
ATOM 895 C C . LYS A 1 113 ? -13.398 12.969 15.766 1 98.19 113 LYS A C 1
ATOM 897 O O . LYS A 1 113 ? -13.336 12.062 14.93 1 98.19 113 LYS A O 1
ATOM 902 N N . GLN A 1 114 ? -12.344 13.281 16.562 1 98 114 GLN A N 1
ATOM 903 C CA . GLN A 1 114 ? -11.141 12.461 16.562 1 98 114 GLN A CA 1
ATOM 904 C C . GLN A 1 114 ? -11.453 11.016 16.953 1 98 114 GLN A C 1
ATOM 906 O O . GLN A 1 114 ? -11.039 10.078 16.266 1 98 114 GLN A O 1
ATOM 911 N N . LYS A 1 115 ? -12.25 10.914 18 1 97.56 115 LYS A N 1
ATOM 912 C CA . LYS A 1 115 ? -12.633 9.594 18.484 1 97.56 115 LYS A CA 1
ATOM 913 C C . LYS A 1 115 ? -13.43 8.82 17.438 1 97.56 115 LYS A C 1
ATOM 915 O O . LYS A 1 115 ? -13.25 7.613 17.281 1 97.56 115 LYS A O 1
ATOM 920 N N . SER A 1 116 ? -14.266 9.531 16.75 1 98.25 116 SER A N 1
ATOM 921 C CA . SER A 1 116 ? -15.086 8.898 15.719 1 98.25 116 SER A CA 1
ATOM 922 C C . SER A 1 116 ? -14.227 8.375 14.57 1 98.25 116 SER A C 1
ATOM 924 O O . SER A 1 116 ? -14.438 7.262 14.086 1 98.25 116 SER A O 1
ATOM 926 N N . CYS A 1 117 ? -13.266 9.148 14.133 1 98.5 117 CYS A N 1
ATOM 927 C CA . CYS A 1 117 ? -12.359 8.719 13.07 1 98.5 117 CYS A CA 1
ATOM 928 C C . CYS A 1 117 ? -11.57 7.484 13.484 1 98.5 117 CYS A C 1
ATOM 930 O O . CYS A 1 117 ? -11.477 6.516 12.734 1 98.5 117 CYS A O 1
ATOM 932 N N . ILE A 1 118 ? -11.055 7.523 14.672 1 98.38 118 ILE A N 1
ATOM 933 C CA . ILE A 1 118 ? -10.25 6.414 15.188 1 98.38 118 ILE A CA 1
ATOM 934 C C . ILE A 1 118 ? -11.117 5.16 15.297 1 98.38 118 ILE A C 1
ATOM 936 O O . ILE A 1 118 ? -10.68 4.062 14.945 1 98.38 118 ILE A O 1
ATOM 940 N N . ALA A 1 119 ? -12.352 5.348 15.727 1 98.25 119 ALA A N 1
ATOM 941 C CA . ALA A 1 119 ? -13.273 4.223 15.859 1 98.25 119 ALA A CA 1
ATOM 942 C C . ALA A 1 119 ? -13.57 3.586 14.508 1 98.25 119 ALA A C 1
ATOM 944 O O . ALA A 1 119 ? -13.656 2.361 14.391 1 98.25 119 ALA A O 1
ATOM 945 N N . GLU A 1 120 ? -13.75 4.402 13.523 1 98.62 120 GLU A N 1
ATOM 946 C CA . GLU A 1 120 ? -13.992 3.893 12.172 1 98.62 120 GLU A CA 1
ATOM 947 C C . GLU A 1 120 ? -12.797 3.096 11.664 1 98.62 120 GLU A C 1
ATOM 949 O O . GLU A 1 120 ? -12.969 2.01 11.102 1 98.62 120 GLU A O 1
ATOM 954 N N . ILE A 1 121 ? -11.586 3.574 11.859 1 98.62 121 ILE A N 1
ATOM 955 C CA . ILE A 1 121 ? -10.375 2.887 11.445 1 98.62 121 ILE A CA 1
ATOM 956 C C . ILE A 1 121 ? -10.25 1.556 12.18 1 98.62 121 ILE A C 1
ATOM 958 O O . ILE A 1 121 ? -9.977 0.521 11.57 1 98.62 121 ILE A O 1
ATOM 962 N N . GLU A 1 122 ? -10.5 1.66 13.445 1 98.5 122 GLU A N 1
ATOM 963 C CA . GLU A 1 122 ? -10.438 0.455 14.266 1 98.5 122 GLU A CA 1
ATOM 964 C C . GLU A 1 122 ? -11.43 -0.599 13.781 1 98.5 122 GLU A C 1
ATOM 966 O O . GLU A 1 122 ? -11.102 -1.785 13.719 1 98.5 122 GLU A O 1
ATOM 971 N N . GLU A 1 123 ? -12.609 -0.165 13.484 1 98.5 123 GLU A N 1
ATOM 972 C CA . GLU A 1 123 ? -13.625 -1.08 12.969 1 98.5 123 GLU A CA 1
ATOM 973 C C . GLU A 1 123 ? -13.188 -1.705 11.648 1 98.5 123 GLU A C 1
ATOM 975 O O . GLU A 1 123 ? -13.391 -2.898 11.422 1 98.5 123 GLU A O 1
ATOM 980 N N . ASN A 1 124 ? -12.617 -0.961 10.812 1 98.69 124 ASN A N 1
ATOM 981 C CA . ASN A 1 124 ? -12.148 -1.466 9.523 1 98.69 124 ASN A CA 1
ATOM 982 C C . ASN A 1 124 ? -10.992 -2.445 9.695 1 98.69 124 ASN A C 1
ATOM 984 O O . ASN A 1 124 ? -10.875 -3.414 8.945 1 98.69 124 ASN A O 1
ATOM 988 N N . ILE A 1 125 ? -10.109 -2.186 10.656 1 98.62 125 ILE A N 1
ATOM 989 C CA . ILE A 1 125 ? -9.039 -3.117 10.984 1 98.62 125 ILE A CA 1
ATOM 990 C C . ILE A 1 125 ? -9.633 -4.445 11.453 1 98.62 125 ILE A C 1
ATOM 992 O O . ILE A 1 125 ? -9.227 -5.512 10.984 1 98.62 125 ILE A O 1
ATOM 996 N N . SER A 1 126 ? -10.641 -4.34 12.297 1 98.44 126 SER A N 1
ATOM 997 C CA . SER A 1 126 ? -11.281 -5.535 12.828 1 98.44 126 SER A CA 1
ATOM 998 C C . SER A 1 126 ? -11.969 -6.332 11.727 1 98.44 126 SER A C 1
ATOM 1000 O O . SER A 1 126 ? -11.922 -7.562 11.711 1 98.44 126 SER A O 1
ATOM 1002 N N . THR A 1 127 ? -12.57 -5.625 10.867 1 98.56 127 THR A N 1
ATOM 1003 C CA . THR A 1 127 ? -13.242 -6.27 9.734 1 98.56 127 THR A CA 1
ATOM 1004 C C . THR A 1 127 ? -12.234 -7.008 8.867 1 98.56 127 THR A C 1
ATOM 1006 O O . THR A 1 127 ? -12.453 -8.164 8.492 1 98.56 127 THR A O 1
ATOM 1009 N N . LEU A 1 128 ? -11.148 -6.398 8.562 1 98.06 128 LEU A N 1
ATOM 1010 C CA . LEU A 1 128 ? -10.109 -7.027 7.762 1 98.06 128 LEU A CA 1
ATOM 1011 C C . LEU A 1 128 ? -9.523 -8.242 8.484 1 98.06 128 LEU A C 1
ATOM 1013 O O . LEU A 1 128 ? -9.32 -9.289 7.879 1 98.06 128 LEU A O 1
ATOM 1017 N N . LYS A 1 129 ? -9.266 -8.086 9.758 1 98.5 129 LYS A N 1
ATOM 1018 C CA . LYS A 1 129 ? -8.719 -9.188 10.539 1 98.5 129 LYS A CA 1
ATOM 1019 C C . LYS A 1 129 ? -9.648 -10.391 10.516 1 98.5 129 LYS A C 1
ATOM 1021 O O . LYS A 1 129 ? -9.203 -11.523 10.312 1 98.5 129 LYS A O 1
ATOM 1026 N N . SER A 1 130 ? -10.914 -10.117 10.703 1 98.44 130 SER A N 1
ATOM 1027 C CA . SER A 1 130 ? -11.898 -11.188 10.688 1 98.44 130 SER A CA 1
ATOM 1028 C C . SER A 1 130 ? -11.945 -11.883 9.328 1 98.44 130 SER A C 1
ATOM 1030 O O . SER A 1 130 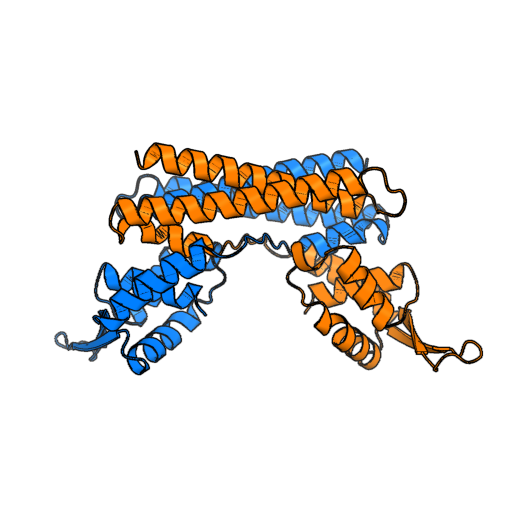? -12.031 -13.109 9.25 1 98.44 130 SER A O 1
ATOM 1032 N N . TYR A 1 131 ? -11.906 -11.133 8.297 1 97.44 131 TYR A N 1
ATOM 1033 C CA . TYR A 1 131 ? -11.867 -11.664 6.938 1 97.44 131 TYR A CA 1
ATOM 1034 C C . TYR A 1 131 ? -10.664 -12.57 6.742 1 97.44 131 TYR A C 1
ATOM 1036 O O . TYR A 1 131 ? -10.789 -13.672 6.203 1 97.44 131 TYR A O 1
ATOM 1044 N N . LEU A 1 132 ? -9.508 -12.164 7.207 1 97.69 132 LEU A N 1
ATOM 1045 C CA . LEU A 1 132 ? -8.281 -12.93 7.062 1 97.69 132 LEU A CA 1
ATOM 1046 C C . LEU A 1 132 ? -8.344 -14.211 7.879 1 97.69 132 LEU A C 1
ATOM 1048 O O . LEU A 1 132 ? -7.941 -15.281 7.398 1 97.69 132 LEU A O 1
ATOM 1052 N N . GLU A 1 133 ? -8.859 -14.094 9.086 1 97.62 133 GLU A N 1
ATOM 1053 C CA . GLU A 1 133 ? -9.008 -15.273 9.93 1 97.62 133 GLU A CA 1
ATOM 1054 C C . GLU A 1 133 ? -9.891 -16.328 9.266 1 97.62 133 GLU A C 1
ATOM 1056 O O . GLU A 1 133 ? -9.547 -17.516 9.242 1 97.62 133 GLU A O 1
ATOM 1061 N N . HIS A 1 134 ? -10.953 -15.883 8.75 1 96.75 134 HIS A N 1
ATOM 1062 C CA . HIS A 1 134 ? -11.875 -16.781 8.062 1 96.75 134 HIS A CA 1
ATOM 1063 C C . HIS A 1 134 ? -11.211 -17.438 6.859 1 96.75 134 HIS A C 1
ATOM 1065 O O . HIS A 1 134 ? -11.336 -18.656 6.664 1 96.75 134 HIS A O 1
ATOM 1071 N N . ASN A 1 135 ? -10.484 -16.719 6.09 1 95 135 ASN A N 1
ATOM 1072 C CA . ASN A 1 135 ? -9.812 -17.234 4.906 1 95 135 ASN A CA 1
ATOM 1073 C C . ASN A 1 135 ? -8.742 -18.266 5.277 1 95 135 ASN A C 1
ATOM 1075 O O . ASN A 1 135 ? -8.609 -19.297 4.625 1 95 135 ASN A O 1
ATOM 1079 N N . ILE A 1 136 ? -8.008 -17.969 6.34 1 96.25 136 ILE A N 1
ATOM 1080 C CA . ILE A 1 136 ? -6.961 -18.875 6.793 1 96.25 136 ILE A CA 1
ATOM 1081 C C . ILE A 1 136 ? -7.586 -20.203 7.234 1 96.25 136 ILE A C 1
ATOM 1083 O O . ILE A 1 136 ? -7.117 -21.281 6.852 1 96.25 136 ILE A O 1
ATOM 1087 N N . GLN A 1 137 ? -8.633 -20.125 7.961 1 95.38 137 GLN A N 1
ATOM 1088 C CA . GLN A 1 137 ? -9.312 -21.328 8.453 1 95.38 137 GLN A CA 1
ATOM 1089 C C . GLN A 1 137 ? -9.852 -22.172 7.297 1 95.38 137 GLN A C 1
ATOM 1091 O O . GLN A 1 137 ? -9.711 -23.391 7.297 1 95.38 137 GLN A O 1
ATOM 1096 N N . LYS A 1 138 ? -10.406 -21.516 6.348 1 93.56 138 LYS A N 1
ATOM 1097 C CA . LYS A 1 138 ? -11.016 -22.219 5.215 1 93.56 138 LYS A CA 1
ATOM 1098 C C . LYS A 1 138 ? -9.961 -22.844 4.324 1 93.56 138 LYS A C 1
ATOM 1100 O O . LYS A 1 138 ? -10.164 -23.938 3.783 1 93.56 138 LYS A O 1
ATOM 1105 N N . LYS A 1 139 ? -8.797 -22.219 4.215 1 93.69 139 LYS A N 1
ATOM 1106 C CA . LYS A 1 139 ? -7.809 -22.625 3.215 1 93.69 139 LYS A CA 1
ATOM 1107 C C . LYS A 1 139 ? -6.719 -23.5 3.832 1 93.69 139 LYS A C 1
ATOM 1109 O O . LYS A 1 139 ? -6 -24.203 3.119 1 93.69 139 LYS A O 1
ATOM 1114 N N . GLU A 1 140 ? -6.543 -23.453 5.102 1 90.69 140 GLU A N 1
ATOM 1115 C CA . GLU A 1 140 ? -5.441 -24.125 5.785 1 90.69 140 GLU A CA 1
ATOM 1116 C C . GLU A 1 140 ? -5.457 -25.625 5.52 1 90.69 140 GLU A C 1
ATOM 1118 O O . GLU A 1 140 ? -4.402 -26.25 5.41 1 90.69 140 GLU A O 1
ATOM 1123 N N . ASN A 1 141 ? -6.605 -26.172 5.25 1 87.19 141 ASN A N 1
ATOM 1124 C CA . ASN A 1 141 ? -6.672 -27.609 5.039 1 87.19 141 ASN A CA 1
ATOM 1125 C C . ASN A 1 141 ? -7.078 -27.953 3.609 1 87.19 141 ASN A C 1
ATOM 1127 O O . ASN A 1 141 ? -7.516 -29.078 3.334 1 87.19 141 ASN A O 1
ATOM 1131 N N . GLU A 1 142 ? -6.973 -27.016 2.793 1 88.12 142 GLU A N 1
ATOM 1132 C CA . GLU A 1 142 ? -7.273 -27.25 1.384 1 88.12 142 GLU A CA 1
ATOM 1133 C C . GLU A 1 142 ? -6.004 -27.562 0.593 1 88.12 142 GLU A C 1
ATOM 1135 O O . GLU A 1 142 ? -5.152 -26.688 0.415 1 88.12 142 GLU A O 1
ATOM 1140 N N . PRO A 1 143 ? -5.898 -28.719 0.081 1 84.62 143 PRO A N 1
ATOM 1141 C CA . PRO A 1 143 ? -4.68 -29.141 -0.62 1 84.62 143 PRO A CA 1
ATOM 1142 C C . PRO A 1 143 ? -4.422 -28.328 -1.887 1 84.62 143 PRO A C 1
ATOM 1144 O O . PRO A 1 143 ? -3.283 -28.25 -2.359 1 84.62 143 PRO A O 1
ATOM 1147 N N . SER A 1 144 ? -5.406 -27.734 -2.486 1 85.56 144 SER A N 1
ATOM 1148 C CA . SER A 1 144 ? -5.273 -27 -3.742 1 85.56 144 SER A CA 1
ATOM 1149 C C . SER A 1 144 ? -4.617 -25.641 -3.521 1 85.56 144 SER A C 1
ATOM 1151 O O . SER A 1 144 ? -4.191 -24.984 -4.477 1 85.56 144 SER A O 1
ATOM 1153 N N . ILE A 1 145 ? -4.434 -25.312 -2.244 1 88.69 145 ILE A N 1
ATOM 1154 C CA . ILE A 1 145 ? -3.836 -24.016 -1.944 1 88.69 145 ILE A CA 1
ATOM 1155 C C . ILE A 1 145 ? -2.324 -24.172 -1.782 1 88.69 145 ILE A C 1
ATOM 1157 O O . ILE A 1 145 ? -1.86 -24.922 -0.926 1 88.69 145 ILE A O 1
ATOM 1161 N N . PRO A 1 146 ? -1.626 -23.406 -2.59 1 91.62 146 PRO A N 1
ATOM 1162 C CA . PRO A 1 146 ? -0.168 -23.5 -2.482 1 91.62 146 PRO A CA 1
ATOM 1163 C C . PRO A 1 146 ? 0.363 -22.984 -1.15 1 91.62 146 PRO A C 1
ATOM 1165 O O . PRO A 1 146 ? -0.205 -22.047 -0.581 1 91.62 146 PRO A O 1
ATOM 1168 N N . ALA A 1 147 ? 1.49 -23.516 -0.695 1 93 147 ALA A N 1
ATOM 1169 C CA . ALA A 1 147 ? 2.127 -23.094 0.552 1 93 147 ALA A CA 1
ATOM 1170 C C . ALA A 1 147 ? 2.521 -21.625 0.503 1 93 147 ALA A C 1
ATOM 1172 O O . ALA A 1 147 ? 2.416 -20.906 1.505 1 93 147 ALA A O 1
ATOM 1173 N N . THR A 1 148 ? 2.949 -21.172 -0.638 1 95.31 148 THR A N 1
ATOM 1174 C CA . THR A 1 148 ? 3.369 -19.781 -0.783 1 95.31 148 THR A CA 1
ATOM 1175 C C . THR A 1 148 ? 2.174 -18.828 -0.682 1 95.31 148 THR A C 1
ATOM 1177 O O . THR A 1 148 ? 2.289 -17.734 -0.151 1 95.31 148 THR A O 1
ATOM 1180 N N . GLY A 1 149 ? 1.057 -19.219 -1.186 1 95.25 149 GLY A N 1
ATOM 1181 C CA . GLY A 1 149 ? -0.165 -18.453 -1.011 1 95.25 149 GLY A CA 1
ATOM 1182 C C . GLY A 1 149 ? -0.583 -18.312 0.442 1 95.25 149 GLY A C 1
ATOM 1183 O O . GLY A 1 149 ? -0.96 -17.234 0.887 1 95.25 149 GLY A O 1
ATOM 1184 N N . MET A 1 150 ? -0.462 -19.406 1.17 1 95.38 150 MET A N 1
ATOM 1185 C CA . MET A 1 150 ? -0.78 -19.391 2.594 1 95.38 150 MET A CA 1
ATOM 1186 C C . MET A 1 150 ? 0.178 -18.484 3.355 1 95.38 150 MET A C 1
ATOM 1188 O O . MET A 1 150 ? -0.222 -17.797 4.305 1 95.38 150 MET A O 1
ATOM 1192 N N . ALA A 1 151 ? 1.419 -18.5 2.926 1 96.75 151 ALA A N 1
ATOM 1193 C CA . ALA A 1 151 ? 2.404 -17.625 3.559 1 96.75 151 ALA A CA 1
ATOM 1194 C C . ALA A 1 151 ? 1.996 -16.156 3.436 1 96.75 151 ALA A C 1
ATOM 1196 O O . ALA A 1 151 ? 2.109 -15.398 4.395 1 96.75 151 ALA A O 1
ATOM 1197 N N . VAL A 1 152 ? 1.494 -15.773 2.301 1 97.44 152 VAL A N 1
ATOM 1198 C CA . VAL A 1 152 ? 1.068 -14.398 2.07 1 97.44 152 VAL A CA 1
ATOM 1199 C C . VAL A 1 152 ? -0.159 -14.086 2.924 1 97.44 152 VAL A C 1
ATOM 1201 O O . VAL A 1 152 ? -0.26 -13 3.508 1 97.44 152 VAL A O 1
ATOM 1204 N N . LEU A 1 153 ? -1.05 -15.016 2.971 1 96.81 153 LEU A N 1
ATOM 1205 C CA . LEU A 1 153 ? -2.242 -14.836 3.793 1 96.81 153 LEU A CA 1
ATOM 1206 C C . LEU A 1 153 ? -1.869 -14.641 5.258 1 96.81 153 LEU A C 1
ATOM 1208 O O . LEU A 1 153 ? -2.398 -13.75 5.926 1 96.81 153 LEU A O 1
ATOM 1212 N N . ARG A 1 154 ? -0.995 -15.383 5.758 1 97.06 154 ARG A N 1
ATOM 1213 C CA . ARG A 1 154 ? -0.534 -15.258 7.137 1 97.06 154 ARG A CA 1
ATOM 1214 C C . ARG A 1 154 ? 0.212 -13.945 7.344 1 97.06 154 ARG A C 1
ATOM 1216 O O . ARG A 1 154 ? 0.126 -13.336 8.414 1 97.06 154 ARG A O 1
ATOM 1223 N N . GLN A 1 155 ? 0.961 -13.562 6.312 1 98.38 155 GLN A N 1
ATOM 1224 C CA . GLN A 1 155 ? 1.61 -12.258 6.34 1 98.38 155 GLN A CA 1
ATOM 1225 C C . GLN A 1 155 ? 0.595 -11.141 6.566 1 98.38 155 GLN A C 1
ATOM 1227 O O . GLN A 1 155 ? 0.784 -10.289 7.438 1 98.38 155 GLN A O 1
ATOM 1232 N N . GLN A 1 156 ? -0.447 -11.141 5.836 1 98.44 156 GLN A N 1
ATOM 1233 C CA . GLN A 1 156 ? -1.492 -10.125 5.965 1 98.44 156 GLN A CA 1
ATOM 1234 C C . GLN A 1 156 ? -2.088 -10.133 7.371 1 98.44 156 GLN A C 1
ATOM 1236 O O . GLN A 1 156 ? -2.346 -9.07 7.941 1 98.44 156 GLN A O 1
ATOM 1241 N N . TYR A 1 157 ? -2.244 -11.297 7.867 1 98.44 157 TYR A N 1
ATOM 1242 C CA . TYR A 1 157 ? -2.826 -11.422 9.195 1 98.44 157 TYR A CA 1
ATOM 1243 C C . TYR A 1 157 ? -1.911 -10.812 10.25 1 98.44 157 TYR A C 1
ATOM 1245 O O . TYR A 1 157 ? -2.365 -10.062 11.117 1 98.44 157 TYR A O 1
ATOM 1253 N N . VAL A 1 158 ? -0.638 -11.086 10.164 1 98.25 158 VAL A N 1
ATOM 1254 C CA . VAL A 1 158 ? 0.305 -10.562 11.148 1 98.25 158 VAL A CA 1
ATOM 1255 C C . VAL A 1 158 ? 0.385 -9.039 11.031 1 98.25 158 VAL A C 1
ATOM 1257 O O . VAL A 1 158 ? 0.506 -8.336 12.039 1 98.25 158 VAL A O 1
ATOM 1260 N N . LEU A 1 159 ? 0.312 -8.539 9.844 1 98.62 159 LEU A N 1
ATOM 1261 C CA . LEU A 1 159 ? 0.348 -7.094 9.641 1 98.62 159 LEU A CA 1
ATOM 1262 C C . LEU A 1 159 ? -0.887 -6.43 10.242 1 98.62 159 LEU A C 1
ATOM 1264 O O . LEU A 1 159 ? -0.78 -5.402 10.914 1 98.62 159 LEU A O 1
ATOM 1268 N N . VAL A 1 160 ? -2.029 -7.004 10.031 1 98.56 160 VAL A N 1
ATOM 1269 C CA . VAL A 1 160 ? -3.264 -6.426 10.555 1 98.56 160 VAL A CA 1
ATOM 1270 C C . VAL A 1 160 ? -3.262 -6.484 12.078 1 98.56 160 VAL A C 1
ATOM 1272 O O . VAL A 1 160 ? -3.744 -5.562 12.742 1 98.56 160 VAL A O 1
ATOM 1275 N N . GLU A 1 161 ? -2.721 -7.531 12.633 1 98.5 161 GLU A N 1
ATOM 1276 C CA . GLU A 1 161 ? -2.58 -7.617 14.078 1 98.5 161 GLU A CA 1
ATOM 1277 C C . GLU A 1 161 ? -1.694 -6.496 14.617 1 98.5 161 GLU A C 1
ATOM 1279 O O . GLU A 1 161 ? -1.99 -5.906 15.656 1 98.5 161 GLU A O 1
ATOM 1284 N N . ALA A 1 162 ? -0.616 -6.258 13.914 1 98.5 162 ALA A N 1
ATOM 1285 C CA . ALA A 1 162 ? 0.283 -5.176 14.312 1 98.5 162 ALA A CA 1
ATOM 1286 C C . ALA A 1 162 ? -0.428 -3.826 14.258 1 98.5 162 ALA A C 1
ATOM 1288 O O . ALA A 1 162 ? -0.262 -2.994 15.156 1 98.5 162 ALA A O 1
ATOM 1289 N N . ILE A 1 163 ? -1.242 -3.586 13.242 1 98.62 163 ILE A N 1
ATOM 1290 C CA . ILE A 1 163 ? -1.981 -2.336 13.109 1 98.62 163 ILE A CA 1
ATOM 1291 C C . ILE A 1 163 ? -3.01 -2.223 14.234 1 98.62 163 ILE A C 1
ATOM 1293 O O . ILE A 1 163 ? -3.205 -1.144 14.797 1 98.62 163 ILE A O 1
ATOM 1297 N N . GLN A 1 164 ? -3.652 -3.338 14.492 1 98.44 164 GLN A N 1
ATOM 1298 C CA . GLN A 1 164 ? -4.648 -3.354 15.555 1 98.44 164 GLN A CA 1
ATOM 1299 C C . GLN A 1 164 ? -4.031 -2.953 16.891 1 98.44 164 GLN A C 1
ATOM 1301 O O . GLN A 1 164 ? -4.594 -2.135 17.625 1 98.44 164 GLN A O 1
ATOM 1306 N N . ALA A 1 165 ? -2.932 -3.531 17.188 1 98.19 165 ALA A N 1
ATOM 1307 C CA . ALA A 1 165 ? -2.229 -3.195 18.422 1 98.19 165 ALA A CA 1
ATOM 1308 C C . ALA A 1 165 ? -1.798 -1.732 18.438 1 98.19 165 ALA A C 1
ATOM 1310 O O . ALA A 1 165 ? -1.897 -1.053 19.453 1 98.19 165 ALA A O 1
ATOM 1311 N N . TRP A 1 166 ? -1.33 -1.27 17.328 1 98.25 166 TRP A N 1
ATOM 1312 C CA . TRP A 1 166 ? -0.9 0.118 17.188 1 98.25 166 TRP A CA 1
ATOM 1313 C C . TRP A 1 166 ? -2.068 1.074 17.406 1 98.25 166 TRP A C 1
ATOM 1315 O O . TRP A 1 166 ? -1.939 2.072 18.125 1 98.25 166 TRP A O 1
ATOM 1325 N N . ILE A 1 167 ? -3.209 0.814 16.859 1 97.94 167 ILE A N 1
ATOM 1326 C CA . ILE A 1 167 ? -4.375 1.681 17.016 1 97.94 167 ILE A CA 1
ATOM 1327 C C . ILE A 1 167 ? -4.824 1.698 18.469 1 97.94 167 ILE A C 1
ATOM 1329 O O . ILE A 1 167 ? -5.27 2.732 18.969 1 97.94 167 ILE A O 1
ATOM 1333 N N . ALA A 1 168 ? -4.785 0.573 19.125 1 96.31 168 ALA A N 1
ATOM 1334 C CA . ALA A 1 168 ? -5.121 0.492 20.547 1 96.31 168 ALA A CA 1
ATOM 1335 C C . ALA A 1 168 ? -4.211 1.392 21.375 1 96.31 168 ALA A C 1
ATOM 1337 O O . ALA A 1 168 ? -4.672 2.072 22.297 1 96.31 168 ALA A O 1
ATOM 1338 N N . SER A 1 169 ? -2.951 1.401 21.016 1 95.5 169 SER A N 1
ATOM 1339 C CA . SER A 1 169 ? -1.993 2.244 21.719 1 95.5 169 SER A CA 1
ATOM 1340 C C . SER A 1 169 ? -2.25 3.723 21.453 1 95.5 169 SER A C 1
ATOM 1342 O O . SER A 1 169 ? -2.041 4.562 22.328 1 95.5 169 SER A O 1
ATOM 1344 N N . LEU A 1 170 ? -2.658 4.039 20.25 1 94 170 LEU A N 1
ATOM 1345 C CA . LEU A 1 170 ? -2.986 5.414 19.891 1 94 170 LEU A CA 1
ATOM 1346 C C . LEU A 1 170 ? -4.152 5.938 20.719 1 94 170 LEU A C 1
ATOM 1348 O O . LEU A 1 170 ? -4.133 7.086 21.156 1 94 170 LEU A O 1
ATOM 1352 N N . LYS A 1 171 ? -5.133 5.141 20.953 1 93.38 171 LYS A N 1
ATOM 1353 C CA . LYS A 1 171 ? -6.309 5.504 21.734 1 93.38 171 LYS A CA 1
ATOM 1354 C C . LYS A 1 171 ? -5.945 5.754 23.188 1 93.38 171 LYS A C 1
ATOM 1356 O O . LYS A 1 171 ? -6.484 6.664 23.828 1 93.38 171 LYS A O 1
ATOM 1361 N N . LYS A 1 172 ? -5.016 5.066 23.688 1 89.12 172 LYS A N 1
ATOM 1362 C CA . LYS A 1 172 ? -4.586 5.215 25.062 1 89.12 172 LYS A CA 1
ATOM 1363 C C . LYS A 1 172 ? -3.848 6.531 25.281 1 89.12 172 LYS A C 1
ATOM 1365 O O . LYS A 1 172 ? -4 7.176 26.328 1 89.12 172 LYS A O 1
ATOM 1370 N N . ASN A 1 173 ? -3.146 6.957 24.219 1 80.44 173 ASN A N 1
ATOM 1371 C CA . ASN A 1 173 ? -2.375 8.195 24.328 1 80.44 173 ASN A CA 1
ATOM 1372 C C . ASN A 1 173 ? -3.264 9.422 24.156 1 80.44 173 ASN A C 1
ATOM 1374 O O . ASN A 1 173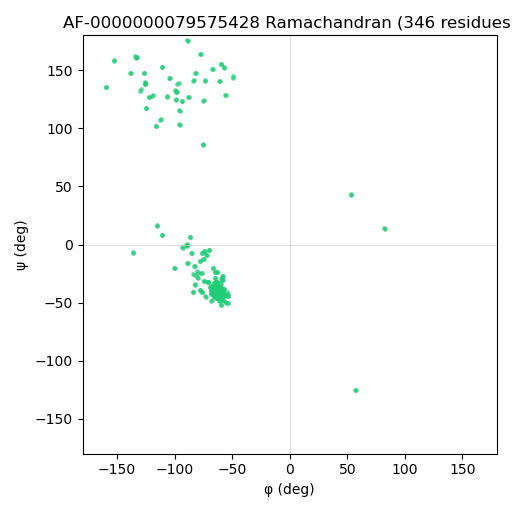 ? -2.887 10.523 24.562 1 80.44 173 ASN A O 1
ATOM 1378 N N . GLN A 1 174 ? -4.402 9.305 23.516 1 72.25 174 GLN A N 1
ATOM 1379 C CA . GLN A 1 174 ? -5.316 10.422 23.312 1 72.25 174 GLN A CA 1
ATOM 1380 C C . GLN A 1 174 ? -6.215 10.633 24.531 1 72.25 174 GLN A C 1
ATOM 1382 O O . GLN A 1 174 ? -6.879 11.664 24.641 1 72.25 174 GLN A O 1
ATOM 1387 N N . GLN A 1 175 ? -6.32 9.594 25.391 1 64.62 175 GLN A N 1
ATOM 1388 C CA . GLN A 1 175 ? -7.074 9.766 26.625 1 64.62 175 GLN A CA 1
ATOM 1389 C C . GLN A 1 175 ? -6.258 10.516 27.672 1 64.62 175 GLN A C 1
ATOM 1391 O O . GLN A 1 175 ? -5.027 10.469 27.656 1 64.62 175 GLN A O 1
ATOM 1396 N N . MET B 1 1 ? -6.551 10.555 -5.129 1 76.19 1 MET B N 1
ATOM 1397 C CA . MET B 1 1 ? -7.035 11.93 -5.203 1 76.19 1 MET B CA 1
ATOM 1398 C C . MET B 1 1 ? -7.543 12.406 -3.844 1 76.19 1 MET B C 1
ATOM 1400 O O . MET B 1 1 ? -7.09 13.43 -3.328 1 76.19 1 MET B O 1
ATOM 1404 N N . ALA B 1 2 ? -8.125 11.523 -3.066 1 89.56 2 ALA B N 1
ATOM 1405 C CA . ALA B 1 2 ? -8.742 11.977 -1.823 1 89.56 2 ALA B CA 1
ATOM 1406 C C . ALA B 1 2 ? -7.691 12.18 -0.732 1 89.56 2 ALA B C 1
ATOM 1408 O O . ALA B 1 2 ? -7.754 13.148 0.029 1 89.56 2 ALA B O 1
ATOM 1409 N N . THR B 1 3 ? -6.625 11.406 -0.829 1 95 3 THR B N 1
ATOM 1410 C CA . THR B 1 3 ? -5.617 11.477 0.221 1 95 3 THR B CA 1
ATOM 1411 C C . THR B 1 3 ? -4.742 12.711 0.054 1 95 3 THR B C 1
ATOM 1413 O O . THR B 1 3 ? -4.426 13.391 1.032 1 95 3 THR B O 1
ATOM 1416 N N . ILE B 1 4 ? -4.438 13.008 -1.188 1 95.88 4 ILE B N 1
ATOM 1417 C CA . ILE B 1 4 ? -3.625 14.195 -1.438 1 95.88 4 ILE B CA 1
ATOM 1418 C C . ILE B 1 4 ? -4.414 15.445 -1.074 1 95.88 4 ILE B C 1
ATOM 1420 O O . ILE B 1 4 ? -3.865 16.391 -0.489 1 95.88 4 ILE B O 1
ATOM 1424 N N . ASP B 1 5 ? -5.715 15.43 -1.403 1 97.25 5 ASP B N 1
ATOM 1425 C CA . ASP B 1 5 ? -6.574 16.547 -1.033 1 97.25 5 ASP B CA 1
ATOM 1426 C C . ASP B 1 5 ? -6.578 16.75 0.479 1 97.25 5 ASP B C 1
ATOM 1428 O O . ASP B 1 5 ? -6.438 17.891 0.953 1 97.25 5 ASP B O 1
ATOM 1432 N N . LEU B 1 6 ? -6.703 15.703 1.175 1 98.06 6 LEU B N 1
ATOM 1433 C CA . LEU B 1 6 ? -6.77 15.789 2.629 1 98.06 6 LEU B CA 1
ATOM 1434 C C . LEU B 1 6 ? -5.461 16.328 3.199 1 98.06 6 LEU B C 1
ATOM 1436 O O . LEU B 1 6 ? -5.473 17.156 4.113 1 98.06 6 LEU B O 1
ATOM 1440 N N . ILE B 1 7 ? -4.367 15.883 2.625 1 97.25 7 ILE B N 1
ATOM 1441 C CA . ILE B 1 7 ? -3.059 16.328 3.094 1 97.25 7 ILE B CA 1
ATOM 1442 C C . ILE B 1 7 ? -2.914 17.828 2.869 1 97.25 7 ILE B C 1
ATOM 1444 O O . ILE B 1 7 ? -2.537 18.562 3.783 1 97.25 7 ILE B O 1
ATOM 1448 N N . VAL B 1 8 ? -3.301 18.281 1.719 1 97.5 8 VAL B N 1
ATOM 1449 C CA . VAL B 1 8 ? -3.15 19.703 1.385 1 97.5 8 VAL B CA 1
ATOM 1450 C C . VAL B 1 8 ? -4.086 20.531 2.252 1 97.5 8 VAL B C 1
ATOM 1452 O O . VAL B 1 8 ? -3.664 21.531 2.855 1 97.5 8 VAL B O 1
ATOM 1455 N N . LEU B 1 9 ? -5.312 20.156 2.344 1 98.44 9 LEU B N 1
ATOM 1456 C CA . LEU B 1 9 ? -6.285 20.875 3.156 1 98.44 9 LEU B CA 1
ATOM 1457 C C . LEU B 1 9 ? -5.863 20.891 4.621 1 98.44 9 LEU B C 1
ATOM 1459 O O . LEU B 1 9 ? -6.004 21.906 5.305 1 98.44 9 LEU B O 1
ATOM 1463 N N . GLY B 1 10 ? -5.363 19.734 5.07 1 98.12 10 GLY B N 1
ATOM 1464 C CA . GLY B 1 10 ? -4.906 19.641 6.449 1 98.12 10 GLY B CA 1
ATOM 1465 C C . GLY B 1 10 ? -3.76 20.594 6.758 1 98.12 10 GLY B C 1
ATOM 1466 O O . GLY B 1 10 ? -3.734 21.219 7.816 1 98.12 10 GLY B O 1
ATOM 1467 N N . ILE B 1 11 ? -2.82 20.672 5.867 1 97.06 11 ILE B N 1
ATOM 1468 C CA . ILE B 1 11 ? -1.688 21.578 6.031 1 97.06 11 ILE B CA 1
ATOM 1469 C C . ILE B 1 11 ? -2.188 23.031 6.094 1 97.06 11 ILE B C 1
ATOM 1471 O O . ILE B 1 11 ? -1.803 23.781 6.988 1 97.06 11 ILE B O 1
ATOM 1475 N N . LEU B 1 12 ? -3.127 23.391 5.262 1 98 12 LEU B N 1
ATOM 1476 C CA . LEU B 1 12 ? -3.605 24.766 5.152 1 98 12 LEU B CA 1
ATOM 1477 C C . LEU B 1 12 ? -4.543 25.109 6.305 1 98 12 LEU B C 1
ATOM 1479 O O . LEU B 1 12 ? -4.75 26.281 6.613 1 98 12 LEU B O 1
ATOM 1483 N N . LYS B 1 13 ? -5.145 24.109 6.871 1 97.62 13 LYS B N 1
ATOM 1484 C CA . LYS B 1 13 ? -5.988 24.344 8.039 1 97.62 13 LYS B CA 1
ATOM 1485 C C . LYS B 1 13 ? -5.168 24.844 9.227 1 97.62 13 LYS B C 1
ATOM 1487 O O . LYS B 1 13 ? -5.66 25.609 10.047 1 97.62 13 LYS B O 1
ATOM 1492 N N . LYS B 1 14 ? -3.924 24.438 9.242 1 95.62 14 LYS B N 1
ATOM 1493 C CA . LYS B 1 14 ? -3.043 24.828 10.344 1 95.62 14 LYS B CA 1
ATOM 1494 C C . LYS B 1 14 ? -2.428 26.203 10.102 1 95.62 14 LYS B C 1
ATOM 1496 O O . LYS B 1 14 ? -2.307 27 11.023 1 95.62 14 LYS B O 1
ATOM 1501 N N . GLU B 1 15 ? -2.045 26.406 8.844 1 95.56 15 GLU B N 1
ATOM 1502 C CA . GLU B 1 15 ? -1.395 27.656 8.492 1 95.56 15 GLU B CA 1
ATOM 1503 C C . GLU B 1 15 ? -1.476 27.922 6.996 1 95.56 15 GLU B C 1
ATOM 1505 O O . GLU B 1 15 ? -1.245 27.031 6.184 1 95.56 15 GLU B O 1
ATOM 1510 N N . PRO B 1 16 ? -1.813 29.188 6.691 1 97.38 16 PRO B N 1
ATOM 1511 C CA . PRO B 1 16 ? -1.752 29.531 5.27 1 97.38 16 PRO B CA 1
ATOM 1512 C C . PRO B 1 16 ? -0.348 29.375 4.688 1 97.38 16 PRO B C 1
ATOM 1514 O O . PRO B 1 16 ? 0.639 29.688 5.355 1 97.38 16 PRO B O 1
ATOM 1517 N N . MET B 1 17 ? -0.28 28.891 3.49 1 96.44 17 MET B N 1
ATOM 1518 C CA . MET B 1 17 ? 1.006 28.625 2.85 1 96.44 17 MET B CA 1
ATOM 1519 C C . MET B 1 17 ? 0.886 28.719 1.332 1 96.44 17 MET B C 1
ATOM 1521 O O . MET B 1 17 ? -0.215 28.625 0.786 1 96.44 17 MET B O 1
ATOM 1525 N N . SER B 1 18 ? 2.07 28.953 0.69 1 95.06 18 SER B N 1
ATOM 1526 C CA . SER B 1 18 ? 2.102 28.875 -0.766 1 95.06 18 SER B CA 1
ATOM 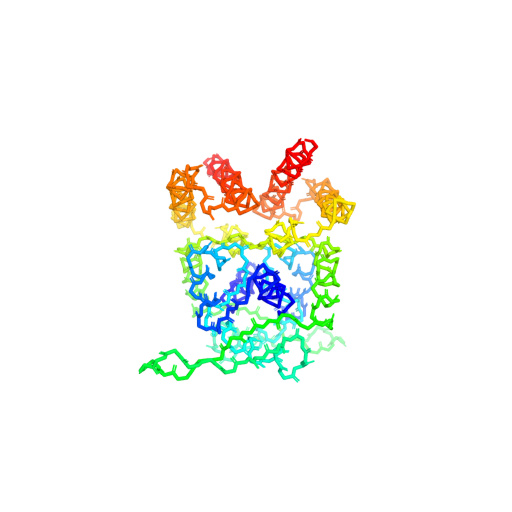1527 C C . SER B 1 18 ? 2.133 27.422 -1.229 1 95.06 18 SER B C 1
ATOM 1529 O O . SER B 1 18 ? 2.424 26.516 -0.441 1 95.06 18 SER B O 1
ATOM 1531 N N . ALA B 1 19 ? 1.827 27.266 -2.523 1 94.25 19 ALA B N 1
ATOM 1532 C CA . ALA B 1 19 ? 1.889 25.922 -3.082 1 94.25 19 ALA B CA 1
ATOM 1533 C C . ALA B 1 19 ? 3.293 25.344 -2.949 1 94.25 19 ALA B C 1
ATOM 1535 O O . ALA B 1 19 ? 3.451 24.156 -2.654 1 94.25 19 ALA B O 1
ATOM 1536 N N . TYR B 1 20 ? 4.145 26.156 -3.117 1 93.5 20 TYR B N 1
ATOM 1537 C CA . TYR B 1 20 ? 5.543 25.75 -2.998 1 93.5 20 TYR B CA 1
ATOM 1538 C C . TYR B 1 20 ? 5.867 25.344 -1.568 1 93.5 20 TYR B C 1
ATOM 1540 O O . TYR B 1 20 ? 6.551 24.328 -1.348 1 93.5 20 TYR B O 1
ATOM 1548 N N . ASP B 1 21 ? 5.469 26.016 -0.625 1 94.81 21 ASP B N 1
ATOM 1549 C CA . ASP B 1 21 ? 5.727 25.719 0.781 1 94.81 21 ASP B CA 1
ATOM 1550 C C . ASP B 1 21 ? 5.062 24.422 1.197 1 94.81 21 ASP B C 1
ATOM 1552 O O . ASP B 1 21 ? 5.617 23.656 1.993 1 94.81 21 ASP B O 1
ATOM 1556 N N . ILE B 1 22 ? 3.881 24.188 0.688 1 96.25 22 ILE B N 1
ATOM 1557 C CA . ILE B 1 22 ? 3.189 22.922 0.964 1 96.25 22 ILE B CA 1
ATOM 1558 C C . ILE B 1 22 ? 4.023 21.75 0.45 1 96.25 22 ILE B C 1
ATOM 1560 O O . ILE B 1 22 ? 4.234 20.781 1.167 1 96.25 22 ILE B O 1
ATOM 1564 N N . GLN B 1 23 ? 4.453 21.891 -0.793 1 94.31 23 GLN B N 1
ATOM 1565 C CA . GLN B 1 23 ? 5.281 20.859 -1.395 1 94.31 23 GLN B CA 1
ATOM 1566 C C . GLN B 1 23 ? 6.52 20.594 -0.548 1 94.31 23 GLN B C 1
ATOM 1568 O O . GLN B 1 23 ? 6.863 19.438 -0.292 1 94.31 23 GLN B O 1
ATOM 1573 N N . LYS B 1 24 ? 7.188 21.641 -0.057 1 93.31 24 LYS B N 1
ATOM 1574 C CA . LYS B 1 24 ? 8.391 21.5 0.763 1 93.31 24 LYS B CA 1
ATOM 1575 C C . LYS B 1 24 ? 8.078 20.812 2.086 1 93.31 24 LYS B C 1
ATOM 1577 O O . LYS B 1 24 ? 8.867 19.984 2.561 1 93.31 24 LYS B O 1
ATOM 1582 N N . LEU B 1 25 ? 7 21.188 2.654 1 93.19 25 LEU B N 1
ATOM 1583 C CA . LEU B 1 25 ? 6.598 20.578 3.922 1 93.19 25 LEU B CA 1
ATOM 1584 C C . LEU B 1 25 ? 6.324 19.094 3.754 1 93.19 25 LEU B C 1
ATOM 1586 O O . LEU B 1 25 ? 6.738 18.281 4.586 1 93.19 25 LEU B O 1
ATOM 1590 N N . VAL B 1 26 ? 5.668 18.703 2.689 1 93.88 26 VAL B N 1
ATOM 1591 C CA . VAL B 1 26 ? 5.363 17.312 2.387 1 93.88 26 VAL B CA 1
ATOM 1592 C C . VAL B 1 26 ? 6.66 16.531 2.213 1 93.88 26 VAL B C 1
ATOM 1594 O O . VAL B 1 26 ? 6.781 15.391 2.691 1 93.88 26 VAL B O 1
ATOM 1597 N N . GLU B 1 27 ? 7.582 17.125 1.551 1 92.62 27 GLU B N 1
ATOM 1598 C CA . GLU B 1 27 ? 8.883 16.5 1.357 1 92.62 27 GLU B CA 1
ATOM 1599 C C . GLU B 1 27 ? 9.625 16.344 2.684 1 92.62 27 GLU B C 1
ATOM 1601 O O . GLU B 1 27 ? 10.164 15.273 2.973 1 92.62 27 GLU B O 1
ATOM 1606 N N . TYR B 1 28 ? 9.57 17.406 3.469 1 89.81 28 TYR B N 1
ATOM 1607 C CA . TYR B 1 28 ? 10.258 17.422 4.75 1 89.81 28 TYR B CA 1
ATOM 1608 C C . TYR B 1 28 ? 9.703 16.359 5.688 1 89.81 28 TYR B C 1
ATOM 1610 O O . TYR B 1 28 ? 10.453 15.68 6.395 1 89.81 28 TYR B O 1
ATOM 1618 N N . ARG B 1 29 ? 8.445 16.172 5.609 1 90.94 29 ARG B N 1
ATOM 1619 C CA . ARG B 1 29 ? 7.77 15.227 6.492 1 90.94 29 ARG B CA 1
ATOM 1620 C C . ARG B 1 29 ? 7.746 13.828 5.879 1 90.94 29 ARG B C 1
ATOM 1622 O O . ARG B 1 29 ? 7.227 12.883 6.484 1 90.94 29 ARG B O 1
ATOM 1629 N N . ASN B 1 30 ? 8.273 13.695 4.734 1 91.88 30 ASN B N 1
ATOM 1630 C CA . ASN B 1 30 ? 8.383 12.422 4.027 1 91.88 30 ASN B CA 1
ATOM 1631 C C . ASN B 1 30 ? 7.027 11.727 3.926 1 91.88 30 ASN B C 1
ATOM 1633 O O . ASN B 1 30 ? 6.926 10.523 4.16 1 91.88 30 ASN B O 1
ATOM 1637 N N . ILE B 1 31 ? 5.996 12.531 3.605 1 93.75 31 ILE B N 1
ATOM 1638 C CA . ILE B 1 31 ? 4.629 12.031 3.572 1 93.75 31 ILE B CA 1
ATOM 1639 C C . ILE B 1 31 ? 4.5 10.953 2.492 1 93.75 31 ILE B C 1
ATOM 1641 O O . ILE B 1 31 ? 3.773 9.977 2.666 1 93.75 31 ILE B O 1
ATOM 1645 N N . SER B 1 32 ? 5.25 11.07 1.424 1 94 32 SER B N 1
ATOM 1646 C CA . SER B 1 32 ? 5.18 10.156 0.287 1 94 32 SER B CA 1
ATOM 1647 C C . SER B 1 32 ? 5.727 8.781 0.649 1 94 32 SER B C 1
ATOM 1649 O O . SER B 1 32 ? 5.625 7.836 -0.14 1 94 32 SER B O 1
ATOM 1651 N N . LYS B 1 33 ? 6.254 8.609 1.845 1 94.44 33 LYS B N 1
ATOM 1652 C CA . LYS B 1 33 ? 6.797 7.328 2.275 1 94.44 33 LYS B CA 1
ATOM 1653 C C . LYS B 1 33 ? 5.719 6.461 2.916 1 94.44 33 LYS B C 1
ATOM 1655 O O . LYS B 1 33 ? 5.898 5.25 3.072 1 94.44 33 LYS B O 1
ATOM 1660 N N . TRP B 1 34 ? 4.613 7.176 3.26 1 95.75 34 TRP B N 1
ATOM 1661 C CA . TRP B 1 34 ? 3.648 6.375 4.004 1 95.75 34 TRP B CA 1
ATOM 1662 C C . TRP B 1 34 ? 2.23 6.633 3.504 1 95.75 34 TRP B C 1
ATOM 1664 O O . TRP B 1 34 ? 1.282 5.977 3.939 1 95.75 34 TRP B O 1
ATOM 1674 N N . VAL B 1 35 ? 2.023 7.531 2.658 1 94.88 35 VAL B N 1
ATOM 1675 C CA . VAL B 1 35 ? 0.843 7.684 1.813 1 94.88 35 VAL B CA 1
ATOM 1676 C C . VAL B 1 35 ? 1.263 7.77 0.348 1 94.88 35 VAL B C 1
ATOM 1678 O O . VAL B 1 35 ? 2.248 8.43 0.016 1 94.88 35 VAL B O 1
ATOM 1681 N N . LYS B 1 36 ? 0.495 7.105 -0.514 1 92.44 36 LYS B N 1
ATOM 1682 C CA . LYS B 1 36 ? 0.845 7.094 -1.932 1 92.44 36 LYS B CA 1
ATOM 1683 C C . LYS B 1 36 ? 0.5 8.422 -2.594 1 92.44 36 LYS B C 1
ATOM 1685 O O . LYS B 1 36 ? -0.564 8.57 -3.199 1 92.44 36 LYS B O 1
ATOM 1690 N N . ILE B 1 37 ? 1.429 9.32 -2.488 1 91.06 37 ILE B N 1
ATOM 1691 C CA . ILE B 1 37 ? 1.308 10.625 -3.127 1 91.06 37 ILE B CA 1
ATOM 1692 C C . ILE B 1 37 ? 2.641 11.016 -3.764 1 91.06 37 ILE B C 1
ATOM 1694 O O . ILE B 1 37 ? 3.695 10.523 -3.357 1 91.06 37 ILE B O 1
ATOM 1698 N N . SER B 1 38 ? 2.525 11.734 -4.844 1 88.94 38 SER B N 1
ATOM 1699 C CA . SER B 1 38 ? 3.709 12.312 -5.473 1 88.94 38 SER B CA 1
ATOM 1700 C C . SER B 1 38 ? 3.891 13.773 -5.074 1 88.94 38 SER B C 1
ATOM 1702 O O . SER B 1 38 ? 2.949 14.562 -5.156 1 88.94 38 SER B O 1
ATOM 1704 N N . THR B 1 39 ? 5.062 14.102 -4.691 1 85.19 39 THR B N 1
ATOM 1705 C CA . THR B 1 39 ? 5.344 15.453 -4.234 1 85.19 39 THR B CA 1
ATOM 1706 C C . THR B 1 39 ? 5.09 16.469 -5.348 1 85.19 39 THR B C 1
ATOM 1708 O O . THR B 1 39 ? 4.449 17.5 -5.129 1 85.19 39 THR B O 1
ATOM 1711 N N . PRO B 1 40 ? 5.441 16.156 -6.559 1 86 40 PRO B N 1
ATOM 1712 C CA . PRO B 1 40 ? 5.188 17.141 -7.617 1 86 40 PRO B CA 1
ATOM 1713 C C . PRO B 1 40 ? 3.699 17.359 -7.863 1 86 40 PRO B C 1
ATOM 1715 O O . PRO B 1 40 ? 3.307 18.438 -8.336 1 86 40 PRO B O 1
ATOM 1718 N N . SER B 1 41 ? 2.953 16.453 -7.461 1 90.69 41 SER B N 1
ATOM 1719 C CA . SER B 1 41 ? 1.518 16.547 -7.699 1 90.69 41 SER B CA 1
ATOM 1720 C C . SER B 1 41 ? 0.861 17.516 -6.715 1 90.69 41 SER B C 1
ATOM 1722 O O . SER B 1 41 ? -0.275 17.953 -6.922 1 90.69 41 SER B O 1
ATOM 1724 N N . ILE B 1 42 ? 1.572 17.859 -5.699 1 91.5 42 ILE B N 1
ATOM 1725 C CA . ILE B 1 42 ? 1 18.688 -4.648 1 91.5 42 ILE B CA 1
ATOM 1726 C C . ILE B 1 42 ? 0.719 20.094 -5.191 1 91.5 42 ILE B C 1
ATOM 1728 O O . ILE B 1 42 ? -0.32 20.688 -4.891 1 91.5 42 ILE B O 1
ATOM 1732 N N . TYR B 1 43 ? 1.635 20.547 -5.969 1 89.31 43 TYR B N 1
ATOM 1733 C CA . TYR B 1 43 ? 1.478 21.859 -6.57 1 89.31 43 TYR B CA 1
ATOM 1734 C C . TYR B 1 43 ? 0.223 21.922 -7.438 1 89.31 43 TYR B C 1
ATOM 1736 O O . TYR B 1 43 ? -0.613 22.812 -7.266 1 89.31 43 TYR B O 1
ATOM 1744 N N . LYS B 1 44 ? 0.101 21 -8.305 1 92.12 44 LYS B N 1
ATOM 1745 C CA . LYS B 1 44 ? -1.059 20.906 -9.188 1 92.12 44 LYS B CA 1
ATOM 1746 C C . LYS B 1 44 ? -2.35 20.766 -8.383 1 92.12 44 LYS B C 1
ATOM 1748 O O . LYS B 1 44 ? -3.377 21.344 -8.742 1 92.12 44 LYS B O 1
ATOM 1753 N N . LYS B 1 45 ? -2.27 20.047 -7.32 1 94.62 45 LYS B N 1
ATOM 1754 C CA . LYS B 1 45 ? -3.455 19.828 -6.496 1 94.62 45 LYS B CA 1
ATOM 1755 C C . LYS B 1 45 ? -3.887 21.125 -5.809 1 94.62 45 LYS B C 1
ATOM 1757 O O . LYS B 1 45 ? -5.082 21.406 -5.707 1 94.62 45 LYS B O 1
ATOM 1762 N N . ALA B 1 46 ? -2.932 21.859 -5.383 1 94.06 46 ALA B N 1
ATOM 1763 C CA . ALA B 1 46 ? -3.244 23.156 -4.762 1 94.06 46 ALA B CA 1
ATOM 1764 C C . ALA B 1 46 ? -3.998 24.062 -5.73 1 94.06 46 ALA B C 1
ATOM 1766 O O . ALA B 1 46 ? -5 24.672 -5.359 1 94.06 46 ALA B O 1
ATOM 1767 N N . ILE B 1 47 ? -3.541 24.062 -6.938 1 92.62 47 ILE B N 1
ATOM 1768 C CA . ILE B 1 47 ? -4.184 24.891 -7.953 1 92.62 47 ILE B CA 1
ATOM 1769 C C . ILE B 1 47 ? -5.602 24.391 -8.211 1 92.62 47 ILE B C 1
ATOM 1771 O O . ILE B 1 47 ? -6.543 25.188 -8.289 1 92.62 47 ILE B O 1
ATOM 1775 N N . GLN B 1 48 ? -5.777 23.109 -8.289 1 96.62 48 GLN B N 1
ATOM 1776 C CA . GLN B 1 48 ? -7.082 22.5 -8.516 1 96.62 48 GLN B CA 1
ATOM 1777 C C . GLN B 1 48 ? -8.047 22.812 -7.375 1 96.62 48 GLN B C 1
ATOM 1779 O O . GLN B 1 48 ? -9.227 23.062 -7.605 1 96.62 48 GLN B O 1
ATOM 1784 N N . LEU B 1 49 ? -7.566 22.75 -6.148 1 97.94 49 LEU B N 1
ATOM 1785 C CA . LEU B 1 49 ? -8.398 23.031 -4.98 1 97.94 49 LEU B CA 1
ATOM 1786 C C . LEU B 1 49 ? -8.867 24.469 -4.984 1 97.94 49 LEU B C 1
ATOM 1788 O O . LEU B 1 49 ? -9.984 24.781 -4.551 1 97.94 49 LEU B O 1
ATOM 1792 N N . GLU B 1 50 ? -8.016 25.375 -5.414 1 97.56 50 GLU B N 1
ATOM 1793 C CA . GLU B 1 50 ? -8.406 26.781 -5.543 1 97.56 50 GLU B CA 1
ATOM 1794 C C . GLU B 1 50 ? -9.5 26.953 -6.594 1 97.56 50 GLU B C 1
ATOM 1796 O O . GLU B 1 50 ? -10.477 27.672 -6.363 1 97.56 50 GLU B O 1
ATOM 1801 N N . GLU B 1 51 ? -9.281 26.297 -7.754 1 97.5 51 GLU B N 1
ATOM 1802 C CA . GLU B 1 51 ? -10.266 26.359 -8.828 1 97.5 51 GLU B CA 1
ATOM 1803 C C . GLU B 1 51 ? -11.633 25.844 -8.359 1 97.5 51 GLU B C 1
ATOM 1805 O O . GLU B 1 51 ? -12.672 26.344 -8.812 1 97.5 51 GLU B O 1
ATOM 1810 N N . LYS B 1 52 ? -11.625 24.906 -7.414 1 97.81 52 LYS B N 1
ATOM 1811 C CA . LYS B 1 52 ? -12.859 24.328 -6.887 1 97.81 52 LYS B CA 1
ATOM 1812 C C . LYS B 1 52 ? -13.438 25.172 -5.762 1 97.81 52 LYS B C 1
ATOM 1814 O O . LYS B 1 52 ? -14.5 24.859 -5.223 1 97.81 52 LYS B O 1
ATOM 1819 N N . GLY B 1 53 ? -12.672 26.188 -5.355 1 98.31 53 GLY B N 1
ATOM 1820 C CA . GLY B 1 53 ? -13.141 27.109 -4.328 1 98.31 53 GLY B CA 1
ATOM 1821 C C . GLY B 1 53 ? -12.93 26.594 -2.92 1 98.31 53 GLY B C 1
ATOM 1822 O O . GLY B 1 53 ? -13.531 27.094 -1.969 1 98.31 53 GLY B O 1
ATOM 1823 N N . LEU B 1 54 ? -12.133 25.547 -2.768 1 98.62 54 LEU B N 1
ATOM 1824 C CA . LEU B 1 54 ? -11.891 24.938 -1.462 1 98.62 54 LEU B CA 1
ATOM 1825 C C . LEU B 1 54 ? -10.812 25.703 -0.702 1 98.62 54 LEU B C 1
ATOM 1827 O O . LEU B 1 54 ? -10.758 25.656 0.529 1 98.62 54 LEU B O 1
ATOM 1831 N N . ILE B 1 55 ? -9.953 26.344 -1.461 1 98.56 55 ILE B N 1
ATOM 1832 C CA . ILE B 1 55 ? -8.969 27.25 -0.881 1 98.56 55 ILE B CA 1
ATOM 1833 C C . ILE B 1 55 ? -8.961 28.562 -1.655 1 98.56 55 ILE B C 1
ATOM 1835 O O . ILE B 1 55 ? -9.508 28.656 -2.756 1 98.56 55 ILE B O 1
ATOM 1839 N N . ARG B 1 56 ? -8.406 29.609 -1.015 1 98.06 56 ARG B N 1
ATOM 1840 C CA . ARG B 1 56 ? -8.32 30.938 -1.642 1 98.06 56 ARG B CA 1
ATOM 1841 C C . ARG B 1 56 ? -6.91 31.5 -1.541 1 98.06 56 ARG B C 1
ATOM 1843 O O . ARG B 1 56 ? -6.301 31.469 -0.469 1 98.06 56 ARG B O 1
ATOM 1850 N N . GLY B 1 57 ? -6.426 32 -2.689 1 96.31 57 GLY B N 1
ATOM 1851 C CA . GLY B 1 57 ? -5.094 32.594 -2.74 1 96.31 57 GLY B CA 1
ATOM 1852 C C . GLY B 1 57 ? -5.102 34.094 -2.607 1 96.31 57 GLY B C 1
ATOM 1853 O O . GLY B 1 57 ? -6 34.75 -3.119 1 96.31 57 GLY B O 1
ATOM 1854 N N . GLU B 1 58 ? -4.215 34.594 -1.889 1 95.12 58 GLU B N 1
ATOM 1855 C CA . GLU B 1 58 ? -3.938 36.031 -1.813 1 95.12 58 GLU B CA 1
ATOM 1856 C C . GLU B 1 58 ? -2.51 36.344 -2.25 1 95.12 58 GLU B C 1
ATOM 1858 O O . GLU B 1 58 ? -1.566 35.656 -1.83 1 95.12 58 GLU B O 1
ATOM 1863 N N . ILE B 1 59 ? -2.469 37.25 -3.137 1 92 59 ILE B N 1
ATOM 1864 C CA . ILE B 1 59 ? -1.146 37.625 -3.621 1 92 59 ILE B CA 1
ATOM 1865 C C . ILE B 1 59 ? -0.437 38.469 -2.574 1 92 59 ILE B C 1
ATOM 1867 O O . ILE B 1 59 ? -0.999 39.469 -2.084 1 92 59 ILE B O 1
ATOM 1871 N N . VAL B 1 60 ? 0.655 38.031 -2.227 1 87.31 60 VAL B N 1
ATOM 1872 C CA . VAL B 1 60 ? 1.444 38.781 -1.253 1 87.31 60 VAL B CA 1
ATOM 1873 C C . VAL B 1 60 ? 2.805 39.125 -1.85 1 87.31 60 VAL B C 1
ATOM 1875 O O . VAL B 1 60 ? 3.395 38.312 -2.578 1 87.31 60 VAL B O 1
ATOM 1878 N N . LYS B 1 61 ? 3.146 40.344 -1.825 1 83.69 61 LYS B N 1
ATOM 1879 C CA . LYS B 1 61 ? 4.449 40.812 -2.279 1 83.69 61 LYS B CA 1
ATOM 1880 C C . LYS B 1 61 ? 5.285 41.344 -1.107 1 83.69 61 LYS B C 1
ATOM 1882 O O . LYS B 1 61 ? 4.836 42.188 -0.346 1 83.69 61 LYS B O 1
ATOM 1887 N N . GLU B 1 62 ? 6.223 40.562 -0.8 1 73.75 62 GLU B N 1
ATOM 1888 C CA . GLU B 1 62 ? 7.094 41.031 0.262 1 73.75 62 GLU B CA 1
ATOM 1889 C C . GLU B 1 62 ? 8.336 41.719 -0.312 1 73.75 62 GLU B C 1
ATOM 1891 O O . GLU B 1 62 ? 9.297 41.062 -0.687 1 73.75 62 GLU B O 1
ATOM 1896 N N . GLY B 1 63 ? 8.227 42.938 -0.223 1 79.31 63 GLY B N 1
ATOM 1897 C CA . GLY B 1 63 ? 9.352 43.719 -0.693 1 79.31 63 GLY B CA 1
ATOM 1898 C C . GLY B 1 63 ? 9.719 43.438 -2.141 1 79.31 63 GLY B C 1
ATOM 1899 O O . GLY B 1 63 ? 8.859 43.531 -3.025 1 79.31 63 GLY B O 1
ATOM 1900 N N . LYS B 1 64 ? 11.172 43.031 -2.361 1 77.44 64 LYS B N 1
ATOM 1901 C CA . LYS B 1 64 ? 11.719 42.781 -3.693 1 77.44 64 LYS B CA 1
ATOM 1902 C C . LYS B 1 64 ? 11.484 41.344 -4.125 1 77.44 64 LYS B C 1
ATOM 1904 O O . LYS B 1 64 ? 11.953 40.906 -5.188 1 77.44 64 LYS B O 1
ATOM 1909 N N . MET B 1 65 ? 10.734 40.625 -3.303 1 77.44 65 MET B N 1
ATOM 1910 C CA . MET B 1 65 ? 10.508 39.219 -3.627 1 77.44 65 MET B CA 1
ATOM 1911 C C . MET B 1 65 ? 9.359 39.062 -4.617 1 77.44 65 MET B C 1
ATOM 1913 O O . MET B 1 65 ? 8.469 39.906 -4.676 1 77.44 65 MET B O 1
ATOM 1917 N N . PRO B 1 66 ? 9.562 38.125 -5.539 1 77.94 66 PRO B N 1
ATOM 1918 C CA . PRO B 1 66 ? 8.461 37.875 -6.477 1 77.94 66 PRO B CA 1
ATOM 1919 C C . PRO B 1 66 ? 7.113 37.688 -5.777 1 77.94 66 PRO B C 1
ATOM 1921 O O . PRO B 1 66 ? 7.066 37.312 -4.613 1 77.94 66 PRO B O 1
ATOM 1924 N N . GLU B 1 67 ? 6.133 38.188 -6.438 1 86.75 67 GLU B N 1
ATOM 1925 C CA . GLU B 1 67 ? 4.777 37.969 -5.949 1 86.75 67 GLU B CA 1
ATOM 1926 C C . GLU B 1 67 ? 4.477 36.469 -5.785 1 86.75 67 GLU B C 1
ATOM 1928 O O . GLU B 1 67 ? 4.895 35.656 -6.609 1 86.75 67 GLU B O 1
ATOM 1933 N N . LYS B 1 68 ? 3.973 36.062 -4.574 1 88.06 68 LYS B N 1
ATOM 1934 C CA . LYS B 1 68 ? 3.574 34.688 -4.367 1 88.06 68 LYS B CA 1
ATOM 1935 C C . LYS B 1 68 ? 2.143 34.594 -3.848 1 88.06 68 LYS B C 1
ATOM 1937 O O . LYS B 1 68 ? 1.673 35.5 -3.15 1 88.06 68 LYS B O 1
ATOM 1942 N N . ALA B 1 69 ? 1.565 33.594 -4.23 1 93.25 69 ALA B N 1
ATOM 1943 C CA . ALA B 1 69 ? 0.213 33.344 -3.746 1 93.25 69 ALA B CA 1
ATOM 1944 C C . ALA B 1 69 ? 0.24 32.562 -2.436 1 93.25 69 ALA B C 1
ATOM 1946 O O . ALA B 1 69 ? 0.919 31.531 -2.33 1 93.25 69 ALA B O 1
ATOM 1947 N N . ILE B 1 70 ? -0.455 33.094 -1.424 1 96.69 70 ILE B N 1
ATOM 1948 C CA . ILE B 1 70 ? -0.635 32.406 -0.157 1 96.69 70 ILE B CA 1
ATOM 1949 C C . ILE B 1 70 ? -2.072 31.891 -0.045 1 96.69 70 ILE B C 1
ATOM 1951 O O . ILE B 1 70 ? -3.02 32.688 -0.152 1 96.69 70 ILE B O 1
ATOM 1955 N N . TYR B 1 71 ? -2.174 30.578 0.252 1 97.94 71 TYR B N 1
ATOM 1956 C CA . TYR B 1 71 ? -3.488 29.938 0.229 1 97.94 71 TYR B CA 1
ATOM 1957 C C . TYR B 1 71 ? -4.008 29.703 1.644 1 97.94 71 TYR B C 1
ATOM 1959 O O . TYR B 1 71 ? -3.232 29.391 2.549 1 97.94 71 TYR B O 1
ATOM 1967 N N . SER B 1 72 ? -5.297 29.875 1.773 1 98.12 72 SER B N 1
ATOM 1968 C CA . SER B 1 72 ? -6.02 29.547 2.998 1 98.12 72 SER B CA 1
ATOM 1969 C C . SER B 1 72 ? -7.301 28.766 2.695 1 98.12 72 SER B C 1
ATOM 1971 O O . SER B 1 72 ? -7.801 28.812 1.568 1 98.12 72 SER B O 1
ATOM 1973 N N . LEU B 1 73 ? -7.82 28.094 3.74 1 98.12 73 LEU B N 1
ATOM 1974 C CA . LEU B 1 73 ? -9.062 27.359 3.553 1 98.12 73 LEU B CA 1
ATOM 1975 C C . LEU B 1 73 ? -10.25 28.312 3.461 1 98.12 73 LEU B C 1
ATOM 1977 O O . LEU B 1 73 ? -10.305 29.312 4.176 1 98.12 73 LEU B O 1
ATOM 1981 N N . THR B 1 74 ? -11.133 27.953 2.586 1 98.44 74 THR B N 1
ATOM 1982 C CA . THR B 1 74 ? -12.453 28.562 2.617 1 98.44 74 THR B CA 1
ATOM 1983 C C . THR B 1 74 ? -13.391 27.781 3.527 1 98.44 74 THR B C 1
ATOM 1985 O O . THR B 1 74 ? -13.008 26.734 4.074 1 98.44 74 THR B O 1
ATOM 1988 N N . GLU B 1 75 ? -14.617 28.328 3.678 1 98.31 75 GLU B N 1
ATOM 1989 C CA . GLU B 1 75 ? -15.617 27.562 4.414 1 98.31 75 GLU B CA 1
ATOM 1990 C C . GLU B 1 75 ? -15.898 26.219 3.736 1 98.31 75 GLU B C 1
ATOM 1992 O O . GLU B 1 75 ? -16.031 25.203 4.41 1 98.31 75 GLU B O 1
ATOM 1997 N N . ALA B 1 76 ? -15.953 26.281 2.451 1 98.56 76 ALA B N 1
ATOM 1998 C CA . ALA B 1 76 ? -16.156 25.047 1.689 1 98.56 76 ALA B CA 1
ATOM 1999 C C . ALA B 1 76 ? -14.977 24.094 1.882 1 98.56 76 ALA B C 1
ATOM 2001 O O . ALA B 1 76 ? -15.156 22.875 1.938 1 98.56 76 ALA B O 1
ATOM 2002 N N . GLY B 1 77 ? -13.766 24.625 2.004 1 98.62 77 GLY B N 1
ATOM 2003 C CA . GLY B 1 77 ? -12.578 23.828 2.25 1 98.62 77 GLY B CA 1
ATOM 2004 C C . GLY B 1 77 ? -12.586 23.141 3.604 1 98.62 77 GLY B C 1
ATOM 2005 O O . GLY B 1 77 ? -12.18 21.984 3.725 1 98.62 77 GLY B O 1
ATOM 2006 N N . GLU B 1 78 ? -13.117 23.906 4.551 1 98.38 78 GLU B N 1
ATOM 2007 C CA . GLU B 1 78 ? -13.25 23.328 5.887 1 98.38 78 GLU B CA 1
ATOM 2008 C C . GLU B 1 78 ? -14.219 22.156 5.895 1 98.38 78 GLU B C 1
ATOM 2010 O O . GLU B 1 78 ? -13.953 21.125 6.508 1 98.38 78 GLU B O 1
ATOM 2015 N N . ALA B 1 79 ? -15.258 22.344 5.199 1 98.5 79 ALA B N 1
ATOM 2016 C CA . ALA B 1 79 ? -16.266 21.281 5.105 1 98.5 79 ALA B CA 1
ATOM 2017 C C . ALA B 1 79 ? -15.719 20.078 4.359 1 98.5 79 ALA B C 1
ATOM 2019 O O . ALA B 1 79 ? -15.953 18.938 4.758 1 98.5 79 ALA B O 1
ATOM 2020 N N . GLU B 1 80 ? -15.023 20.312 3.328 1 98.56 80 GLU B N 1
ATOM 2021 C CA . GLU B 1 80 ? -14.438 19.234 2.539 1 98.56 80 GLU B CA 1
ATOM 2022 C C . GLU B 1 80 ? -13.375 18.484 3.336 1 98.56 80 GLU B C 1
ATOM 2024 O O . GLU B 1 80 ? -13.281 17.266 3.246 1 98.56 80 GLU B O 1
ATOM 2029 N N . PHE B 1 81 ? -12.594 19.25 4.105 1 98.75 81 PHE B N 1
ATOM 2030 C CA . PHE B 1 81 ? -11.602 18.641 4.98 1 98.75 81 PHE B CA 1
ATOM 2031 C C . PHE B 1 81 ? -12.25 17.609 5.906 1 98.75 81 PHE B C 1
ATOM 2033 O O . PHE B 1 81 ? -11.805 16.469 5.98 1 98.75 81 PHE B O 1
ATOM 2040 N N . GLU B 1 82 ? -13.258 18.062 6.504 1 98.69 82 GLU B N 1
ATOM 2041 C CA . GLU B 1 82 ? -13.938 17.172 7.438 1 98.69 82 GLU B CA 1
ATOM 2042 C C . GLU B 1 82 ? -14.562 15.984 6.711 1 98.69 82 GLU B C 1
ATOM 2044 O O . GLU B 1 82 ? -14.477 14.844 7.184 1 98.69 82 GLU B O 1
ATOM 2049 N N . ARG B 1 83 ? -15.172 16.219 5.609 1 98.56 83 ARG B N 1
ATOM 2050 C CA . ARG B 1 83 ? -15.766 15.141 4.816 1 98.56 83 ARG B CA 1
ATOM 2051 C C . ARG B 1 83 ? -14.719 14.094 4.449 1 98.56 83 ARG B C 1
ATOM 2053 O O . ARG B 1 83 ? -14.969 12.898 4.578 1 98.56 83 ARG B O 1
ATOM 2060 N N . LEU B 1 84 ? -13.562 14.516 4.023 1 98.69 84 LEU B N 1
ATOM 2061 C CA . LEU B 1 84 ? -12.492 13.617 3.605 1 98.69 84 LEU B CA 1
ATOM 2062 C C . LEU B 1 84 ? -11.961 12.82 4.789 1 98.69 84 LEU B C 1
ATOM 2064 O O . LEU B 1 84 ? -11.609 11.648 4.648 1 98.69 84 LEU B O 1
ATOM 2068 N N . MET B 1 85 ? -11.883 13.5 5.965 1 98.81 85 MET B N 1
ATOM 2069 C CA . MET B 1 85 ? -11.484 12.789 7.176 1 98.81 85 MET B CA 1
ATOM 2070 C C . MET B 1 85 ? -12.359 11.562 7.402 1 98.81 85 MET B C 1
ATOM 2072 O O . MET B 1 85 ? -11.852 10.461 7.594 1 98.81 85 MET B O 1
ATOM 2076 N N . PHE B 1 86 ? -13.609 11.719 7.242 1 98.75 86 PHE B N 1
ATOM 2077 C CA . PHE B 1 86 ? -14.539 10.633 7.535 1 98.75 86 PHE B CA 1
ATOM 2078 C C . PHE B 1 86 ? -14.633 9.664 6.359 1 98.75 86 PHE B C 1
ATOM 2080 O O . PHE B 1 86 ? -14.82 8.461 6.551 1 98.75 86 PHE B O 1
ATOM 2087 N N . GLU B 1 87 ? -14.523 10.211 5.191 1 98.69 87 GLU B N 1
ATOM 2088 C CA . GLU B 1 87 ? -14.516 9.328 4.027 1 98.69 87 GLU B CA 1
ATOM 2089 C C . GLU B 1 87 ? -13.359 8.336 4.094 1 98.69 87 GLU B C 1
ATOM 2091 O O . GLU B 1 87 ? -13.547 7.137 3.916 1 98.69 87 GLU B O 1
ATOM 2096 N N . ILE B 1 88 ? -12.195 8.812 4.406 1 98.5 88 ILE B N 1
ATOM 2097 C CA . ILE B 1 88 ? -10.984 7.992 4.391 1 98.5 88 ILE B CA 1
ATOM 2098 C C . ILE B 1 88 ? -10.961 7.082 5.613 1 98.5 88 ILE B C 1
ATOM 2100 O O . ILE B 1 88 ? -10.602 5.906 5.516 1 98.5 88 ILE B O 1
ATOM 2104 N N . SER B 1 89 ? -11.359 7.586 6.781 1 98.62 89 SER B N 1
ATOM 2105 C CA . SER B 1 89 ? -11.398 6.75 7.973 1 98.62 89 SER B CA 1
ATOM 2106 C C . SER B 1 89 ? -12.391 5.602 7.812 1 98.62 89 SER B C 1
ATOM 2108 O O . SER B 1 89 ? -12.219 4.539 8.414 1 98.62 89 SER B O 1
ATOM 2110 N N . GLY B 1 90 ? -13.344 5.801 6.941 1 98.5 90 GLY B N 1
ATOM 2111 C CA . GLY B 1 90 ? -14.398 4.812 6.777 1 98.5 90 GLY B CA 1
ATOM 2112 C C . GLY B 1 90 ? -14.109 3.807 5.68 1 98.5 90 GLY B C 1
ATOM 2113 O O . GLY B 1 90 ? -14.859 2.85 5.488 1 98.5 90 GLY B O 1
ATOM 2114 N N . LYS B 1 91 ? -13.047 3.928 4.988 1 97.56 91 LYS B N 1
ATOM 2115 C CA . LYS B 1 91 ? -12.727 3.043 3.875 1 97.56 91 LYS B CA 1
ATOM 2116 C C . LYS B 1 91 ? -12.102 1.74 4.371 1 97.56 91 LYS B C 1
ATOM 2118 O O . LYS B 1 91 ? -11.359 1.736 5.355 1 97.56 91 LYS B O 1
ATOM 2123 N N . PRO B 1 92 ? -12.367 0.617 3.639 1 97.38 92 PRO B N 1
ATOM 2124 C CA . PRO B 1 92 ? -11.648 -0.617 3.967 1 97.38 92 PRO B CA 1
ATOM 2125 C C . PRO B 1 92 ? -10.133 -0.456 3.889 1 97.38 92 PRO B C 1
ATOM 2127 O O . PRO B 1 92 ? -9.633 0.361 3.109 1 97.38 92 PRO B O 1
ATOM 2130 N N . ILE B 1 93 ? -9.461 -1.242 4.664 1 97.31 93 ILE B N 1
ATOM 2131 C CA . ILE B 1 93 ? -8.008 -1.185 4.723 1 97.31 93 ILE B CA 1
ATOM 2132 C C . ILE B 1 93 ? -7.406 -2.266 3.828 1 97.31 93 ILE B C 1
ATOM 2134 O O . ILE B 1 93 ? -7.855 -3.414 3.846 1 97.31 93 ILE B O 1
ATOM 2138 N N . ASN B 1 94 ? -6.477 -1.845 3.045 1 95.44 94 ASN B N 1
ATOM 2139 C CA . ASN B 1 94 ? -5.695 -2.766 2.227 1 95.44 94 ASN B CA 1
ATOM 2140 C C . ASN B 1 94 ? -4.195 -2.586 2.459 1 95.44 94 ASN B C 1
ATOM 2142 O O . ASN B 1 94 ? -3.717 -1.461 2.609 1 95.44 94 ASN B O 1
ATOM 2146 N N . ILE B 1 95 ? -3.504 -3.68 2.541 1 97.62 95 ILE B N 1
ATOM 2147 C CA . ILE B 1 95 ? -2.047 -3.662 2.631 1 97.62 95 ILE B CA 1
ATOM 2148 C C . ILE B 1 95 ? -1.446 -4.34 1.401 1 97.62 95 ILE B C 1
ATOM 2150 O O . ILE B 1 95 ? -1.418 -5.57 1.313 1 97.62 95 ILE B O 1
ATOM 2154 N N . PHE B 1 96 ? -1.001 -3.496 0.534 1 96.94 96 PHE B N 1
ATOM 2155 C CA . PHE B 1 96 ? -0.428 -4.012 -0.705 1 96.94 96 PHE B CA 1
ATOM 2156 C C . PHE B 1 96 ? 1.093 -4.047 -0.624 1 96.94 96 PHE B C 1
ATOM 2158 O O . PHE B 1 96 ? 1.73 -3.025 -0.354 1 96.94 96 PHE B O 1
ATOM 2165 N N . LEU B 1 97 ? 1.641 -5.164 -0.85 1 97.88 97 LEU B N 1
ATOM 2166 C CA . LEU B 1 97 ? 3.084 -5.344 -0.947 1 97.88 97 LEU B CA 1
ATOM 2167 C C . LEU B 1 97 ? 3.461 -6.004 -2.271 1 97.88 97 LEU B C 1
ATOM 2169 O O . LEU B 1 97 ? 3.154 -7.176 -2.498 1 97.88 97 LEU B O 1
ATOM 2173 N N . ASP B 1 98 ? 4.211 -5.305 -3.094 1 97.06 98 ASP B N 1
ATOM 2174 C CA . ASP B 1 98 ? 4.535 -5.777 -4.438 1 97.06 98 ASP B CA 1
ATOM 2175 C C . ASP B 1 98 ? 5.285 -7.105 -4.391 1 97.06 98 ASP B C 1
ATOM 2177 O O . ASP B 1 98 ? 5.074 -7.977 -5.234 1 97.06 98 ASP B O 1
ATOM 2181 N N . PHE B 1 99 ? 6.086 -7.281 -3.381 1 98.5 99 PHE B N 1
ATOM 2182 C CA . PHE B 1 99 ? 6.941 -8.461 -3.363 1 98.5 99 PHE B CA 1
ATOM 2183 C C . PHE B 1 99 ? 6.121 -9.719 -3.092 1 98.5 99 PHE B C 1
ATOM 2185 O O . PHE B 1 99 ? 6.617 -10.836 -3.248 1 98.5 99 PHE B O 1
ATOM 2192 N N . ASN B 1 100 ? 4.805 -9.609 -2.717 1 98.44 100 ASN B N 1
ATOM 2193 C CA . ASN B 1 100 ? 3.938 -10.781 -2.6 1 98.44 100 ASN B CA 1
ATOM 2194 C C . ASN B 1 100 ? 3.83 -11.531 -3.924 1 98.44 100 ASN B C 1
ATOM 2196 O O . ASN B 1 100 ? 3.668 -12.75 -3.939 1 98.44 100 ASN B O 1
ATOM 2200 N N . ALA B 1 101 ? 3.965 -10.781 -5.051 1 98.06 101 ALA B N 1
ATOM 2201 C CA . ALA B 1 101 ? 3.957 -11.43 -6.359 1 98.06 101 ALA B CA 1
ATOM 2202 C C . ALA B 1 101 ? 5.156 -12.359 -6.52 1 98.06 101 ALA B C 1
ATOM 2204 O O . ALA B 1 101 ? 5.062 -13.383 -7.199 1 98.06 101 ALA B O 1
ATOM 2205 N N . VAL B 1 102 ? 6.234 -11.961 -5.887 1 98.69 102 VAL B N 1
ATOM 2206 C CA . VAL B 1 102 ? 7.43 -12.797 -5.887 1 98.69 102 VAL B CA 1
ATOM 2207 C C . VAL B 1 102 ? 7.211 -14.008 -4.977 1 98.69 102 VAL B C 1
ATOM 2209 O O . VAL B 1 102 ? 7.469 -15.148 -5.375 1 98.69 102 VAL B O 1
ATOM 2212 N N . ILE B 1 103 ? 6.672 -13.773 -3.826 1 98.56 103 ILE B N 1
ATOM 2213 C CA . ILE B 1 103 ? 6.496 -14.812 -2.816 1 98.56 103 ILE B CA 1
ATOM 2214 C C . ILE B 1 103 ? 5.602 -15.922 -3.365 1 98.56 103 ILE B C 1
ATOM 2216 O O . ILE B 1 103 ? 5.934 -17.109 -3.262 1 98.56 103 ILE B O 1
ATOM 2220 N N . VAL B 1 104 ? 4.523 -15.625 -4.039 1 97.06 104 VAL B N 1
ATOM 2221 C CA . VAL B 1 104 ? 3.553 -16.625 -4.457 1 97.06 104 VAL B CA 1
ATOM 2222 C C . VAL B 1 104 ? 4.109 -17.422 -5.633 1 97.06 104 VAL B C 1
ATOM 2224 O O . VAL B 1 104 ? 3.57 -18.484 -5.988 1 97.06 104 VAL B O 1
ATOM 2227 N N . ASN B 1 105 ? 5.191 -16.938 -6.227 1 97.88 105 ASN B N 1
ATOM 2228 C CA . ASN B 1 105 ? 5.766 -17.609 -7.391 1 97.88 105 ASN B CA 1
ATOM 2229 C C . ASN B 1 105 ? 7.113 -18.234 -7.066 1 97.88 105 ASN B C 1
ATOM 2231 O O . ASN B 1 105 ? 7.805 -18.734 -7.961 1 97.88 105 ASN B O 1
ATOM 2235 N N . LEU B 1 106 ? 7.523 -18.266 -5.84 1 97.94 106 LEU B N 1
ATOM 2236 C CA . LEU B 1 106 ? 8.852 -18.734 -5.445 1 97.94 106 LEU B CA 1
ATOM 2237 C C . LEU B 1 106 ? 9.094 -20.156 -5.93 1 97.94 106 LEU B C 1
ATOM 2239 O O . LEU B 1 106 ? 10.18 -20.469 -6.434 1 97.94 106 LEU B O 1
ATOM 2243 N N . ASP B 1 107 ? 8.078 -20.984 -5.875 1 96.06 107 ASP B N 1
ATOM 2244 C CA . ASP B 1 107 ? 8.25 -22.406 -6.164 1 96.06 107 ASP B CA 1
ATOM 2245 C C . ASP B 1 107 ? 8.43 -22.641 -7.664 1 96.06 107 ASP B C 1
ATOM 2247 O O . ASP B 1 107 ? 8.734 -23.75 -8.086 1 96.06 107 ASP B O 1
ATOM 2251 N N . SER B 1 108 ? 8.297 -21.594 -8.445 1 97.44 108 SER B N 1
ATOM 2252 C CA . SER B 1 108 ? 8.508 -21.688 -9.883 1 97.44 108 SER B CA 1
ATOM 2253 C C . SER B 1 108 ? 9.969 -21.438 -10.25 1 97.44 108 SER B C 1
ATOM 2255 O O . SER B 1 108 ? 10.336 -21.469 -11.422 1 97.44 108 SER B O 1
ATOM 2257 N N . LEU B 1 109 ? 10.82 -21.172 -9.281 1 97.75 109 LEU B N 1
ATOM 2258 C CA . LEU B 1 109 ? 12.25 -20.938 -9.461 1 97.75 109 LEU B CA 1
ATOM 2259 C C . LEU B 1 109 ? 13.062 -22.094 -8.867 1 97.75 109 LEU B C 1
ATOM 2261 O O . LEU B 1 109 ? 12.594 -22.797 -7.969 1 97.75 109 LEU B O 1
ATOM 2265 N N . PRO B 1 110 ? 14.281 -22.297 -9.453 1 96.94 110 PRO B N 1
ATOM 2266 C CA . PRO B 1 110 ? 15.195 -23.219 -8.766 1 96.94 110 PRO B CA 1
ATOM 2267 C C . PRO B 1 110 ? 15.539 -22.766 -7.352 1 96.94 110 PRO B C 1
ATOM 2269 O O . PRO B 1 110 ? 15.5 -21.562 -7.055 1 96.94 110 PRO B O 1
ATOM 2272 N N . PRO B 1 111 ? 15.922 -23.656 -6.457 1 96.5 111 PRO B N 1
ATOM 2273 C CA . PRO B 1 111 ? 16.141 -23.344 -5.043 1 96.5 111 PRO B CA 1
ATOM 2274 C C . PRO B 1 111 ? 17.125 -22.203 -4.836 1 96.5 111 PRO B C 1
ATOM 2276 O O . PRO B 1 111 ? 16.891 -21.328 -3.994 1 96.5 111 PRO B O 1
ATOM 2279 N N . GLU B 1 112 ? 18.172 -22.156 -5.566 1 97.06 112 GLU B N 1
ATOM 2280 C CA . GLU B 1 112 ? 19.172 -21.109 -5.398 1 97.06 112 GLU B CA 1
ATOM 2281 C C . GLU B 1 112 ? 18.578 -19.734 -5.73 1 97.06 112 GLU B C 1
ATOM 2283 O O . GLU B 1 112 ? 18.859 -18.75 -5.043 1 97.06 112 GLU B O 1
ATOM 2288 N N . LYS B 1 113 ? 17.75 -19.703 -6.738 1 98.19 113 LYS B N 1
ATOM 2289 C CA . LYS B 1 113 ? 17.141 -18.438 -7.137 1 98.19 113 LYS B CA 1
ATOM 2290 C C . LYS B 1 113 ? 16.047 -18.016 -6.156 1 98.19 113 LYS B C 1
ATOM 2292 O O . LYS B 1 113 ? 15.836 -16.828 -5.926 1 98.19 113 LYS B O 1
ATOM 2297 N N . GLN B 1 114 ? 15.344 -19 -5.539 1 97.94 114 GLN B N 1
ATOM 2298 C CA . GLN B 1 114 ? 14.398 -18.688 -4.469 1 97.94 114 GLN B CA 1
ATOM 2299 C C . GLN B 1 114 ? 15.102 -17.984 -3.311 1 97.94 114 GLN B C 1
ATOM 2301 O O . GLN B 1 114 ? 14.633 -16.938 -2.838 1 97.94 114 GLN B O 1
ATOM 2306 N N . LYS B 1 115 ? 16.234 -18.531 -2.959 1 97.56 115 LYS B N 1
ATOM 2307 C CA . LYS B 1 115 ? 17.016 -17.969 -1.857 1 97.56 115 LYS B CA 1
ATOM 2308 C C . LYS B 1 115 ? 17.469 -16.547 -2.18 1 97.56 115 LYS B C 1
ATOM 2310 O O . LYS B 1 115 ? 17.469 -15.68 -1.31 1 97.56 115 LYS B O 1
ATOM 2315 N N . SER B 1 116 ? 17.828 -16.344 -3.408 1 98.19 116 SER B N 1
ATOM 2316 C CA . SER B 1 116 ? 18.297 -15.023 -3.836 1 98.19 116 SER B CA 1
ATOM 2317 C C . SER B 1 116 ? 17.172 -13.992 -3.756 1 98.19 116 SER B C 1
ATOM 2319 O O . SER B 1 116 ? 17.375 -12.875 -3.281 1 98.19 116 SER B O 1
ATOM 2321 N N . CYS B 1 117 ? 15.992 -14.352 -4.199 1 98.44 117 CYS B N 1
ATOM 2322 C CA . CYS B 1 117 ? 14.844 -13.453 -4.133 1 98.44 117 CYS B CA 1
ATOM 2323 C C . CYS B 1 117 ? 14.508 -13.102 -2.686 1 98.44 117 CYS B C 1
ATOM 2325 O O . CYS B 1 117 ? 14.305 -11.93 -2.357 1 98.44 117 CYS B O 1
ATOM 2327 N N . ILE B 1 118 ? 14.484 -14.094 -1.851 1 98.31 118 ILE B N 1
ATOM 2328 C CA . ILE B 1 118 ? 14.164 -13.891 -0.444 1 98.31 118 ILE B CA 1
ATOM 2329 C C . ILE B 1 118 ? 15.219 -13 0.208 1 98.31 118 ILE B C 1
ATOM 2331 O O . ILE B 1 118 ? 14.883 -12.102 0.99 1 98.31 118 ILE B O 1
ATOM 2335 N N . ALA B 1 119 ? 16.469 -13.203 -0.162 1 98.19 119 ALA B N 1
ATOM 2336 C CA . ALA B 1 119 ? 17.562 -12.406 0.387 1 98.19 119 ALA B CA 1
ATOM 2337 C C . ALA B 1 119 ? 17.422 -10.938 -0.011 1 98.19 119 ALA B C 1
ATOM 2339 O O . ALA B 1 119 ? 17.672 -10.047 0.796 1 98.19 119 ALA B O 1
ATOM 2340 N N . GLU B 1 120 ? 17.047 -10.719 -1.231 1 98.62 120 GLU B N 1
ATOM 2341 C CA . GLU B 1 120 ? 16.844 -9.352 -1.698 1 98.62 120 GLU B CA 1
ATOM 2342 C C . GLU B 1 120 ? 15.711 -8.672 -0.94 1 98.62 120 GLU B C 1
ATOM 2344 O O . GLU B 1 120 ? 15.844 -7.52 -0.516 1 98.62 120 GLU B O 1
ATOM 2349 N N . ILE B 1 121 ? 14.609 -9.352 -0.715 1 98.62 121 ILE B N 1
ATOM 2350 C CA . ILE B 1 121 ? 13.469 -8.812 0.024 1 98.62 121 ILE B CA 1
ATOM 2351 C C . ILE B 1 121 ? 13.883 -8.516 1.463 1 98.62 121 ILE B C 1
ATOM 2353 O O . ILE B 1 121 ? 13.586 -7.438 1.988 1 98.62 121 ILE B O 1
ATOM 2357 N N . GLU B 1 122 ? 14.578 -9.469 1.993 1 98.5 122 GLU B N 1
ATOM 2358 C CA . GLU B 1 122 ? 15.055 -9.305 3.363 1 98.5 122 GLU B CA 1
ATOM 2359 C C . GLU B 1 122 ? 15.961 -8.078 3.488 1 98.5 122 GLU B C 1
ATOM 2361 O O . GLU B 1 122 ? 15.852 -7.316 4.457 1 98.5 122 GLU B O 1
ATOM 2366 N N . GLU B 1 123 ? 16.844 -7.914 2.551 1 98.5 123 GLU B N 1
ATOM 2367 C CA . GLU B 1 123 ? 17.734 -6.758 2.551 1 98.5 123 GLU B CA 1
ATOM 2368 C C . GLU B 1 123 ? 16.938 -5.457 2.443 1 98.5 123 GLU B C 1
ATOM 2370 O O . GLU B 1 123 ? 17.266 -4.473 3.117 1 98.5 123 GLU B O 1
ATOM 2375 N N . ASN B 1 124 ? 15.961 -5.4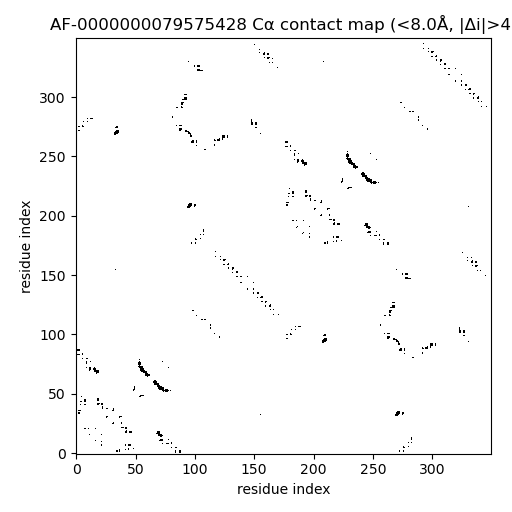3 1.649 1 98.62 124 ASN B N 1
ATOM 2376 C CA . ASN B 1 124 ? 15.133 -4.238 1.484 1 98.62 124 ASN B CA 1
ATOM 2377 C C . ASN B 1 124 ? 14.328 -3.936 2.746 1 98.62 124 ASN B C 1
ATOM 2379 O O . ASN B 1 124 ? 14.109 -2.771 3.084 1 98.62 124 ASN B O 1
ATOM 2383 N N . ILE B 1 125 ? 13.852 -4.969 3.426 1 98.62 125 ILE B N 1
ATOM 2384 C CA . ILE B 1 125 ? 13.18 -4.805 4.707 1 98.62 125 ILE B CA 1
ATOM 2385 C C . ILE B 1 125 ? 14.133 -4.176 5.719 1 98.62 125 ILE B C 1
ATOM 2387 O O . ILE B 1 125 ? 13.781 -3.209 6.398 1 98.62 125 ILE B O 1
ATOM 2391 N N . SER B 1 126 ? 15.344 -4.684 5.73 1 98.44 126 SER B N 1
ATOM 2392 C CA . SER B 1 126 ? 16.359 -4.184 6.66 1 98.44 126 SER B CA 1
ATOM 2393 C C . SER B 1 126 ? 16.703 -2.727 6.367 1 98.44 126 SER B C 1
ATOM 2395 O O . SER B 1 126 ? 16.875 -1.928 7.293 1 98.44 126 SER B O 1
ATOM 2397 N N . THR B 1 127 ? 16.781 -2.443 5.145 1 98.56 127 THR B N 1
ATOM 2398 C CA . THR B 1 127 ? 17.078 -1.073 4.734 1 98.56 127 THR B CA 1
ATOM 2399 C C . THR B 1 127 ? 15.961 -0.13 5.18 1 98.56 127 THR B C 1
ATOM 2401 O O . THR B 1 127 ? 16.234 0.935 5.742 1 98.56 127 THR B O 1
ATOM 2404 N N . LEU B 1 128 ? 14.758 -0.507 4.973 1 98.06 128 LEU B N 1
ATOM 2405 C CA . LEU B 1 128 ? 13.617 0.304 5.395 1 98.06 128 LEU B CA 1
ATOM 2406 C C . LEU B 1 128 ? 13.594 0.453 6.91 1 98.06 128 LEU B C 1
ATOM 2408 O O . LEU B 1 128 ? 13.359 1.549 7.426 1 98.06 128 LEU B O 1
ATOM 2412 N N . LYS B 1 129 ? 13.812 -0.624 7.602 1 98.5 129 LYS B N 1
ATOM 2413 C CA . LYS B 1 129 ? 13.812 -0.582 9.062 1 98.5 129 LYS B CA 1
ATOM 2414 C C . LYS B 1 129 ? 14.867 0.39 9.586 1 98.5 129 LYS B C 1
ATOM 2416 O O . LYS B 1 129 ? 14.586 1.196 10.477 1 98.5 129 LYS B O 1
ATOM 2421 N N . SER B 1 130 ? 16.031 0.302 9.008 1 98.44 130 SER B N 1
ATOM 2422 C CA . SER B 1 130 ? 17.125 1.189 9.406 1 98.44 130 SER B CA 1
ATOM 2423 C C . SER B 1 130 ? 16.766 2.648 9.148 1 98.44 130 SER B C 1
ATOM 2425 O O . SER B 1 130 ? 17.031 3.52 9.977 1 98.44 130 SER B O 1
ATOM 2427 N N . TYR B 1 131 ? 16.203 2.906 8.031 1 97.44 131 TYR B N 1
ATOM 2428 C CA . TYR B 1 131 ? 15.742 4.246 7.676 1 97.44 131 TYR B CA 1
ATOM 2429 C C . TYR B 1 131 ? 14.734 4.762 8.695 1 97.44 131 TYR B C 1
ATOM 2431 O O . TYR B 1 131 ? 14.836 5.902 9.164 1 97.44 131 TYR B O 1
ATOM 2439 N N . LEU B 1 132 ? 13.797 3.951 9.094 1 97.69 132 LEU B N 1
ATOM 2440 C CA . LEU B 1 132 ? 12.766 4.332 10.047 1 97.69 132 LEU B CA 1
ATOM 2441 C C . LEU B 1 132 ? 13.359 4.578 11.43 1 97.69 132 LEU B C 1
ATOM 2443 O O . LEU B 1 132 ? 13.008 5.551 12.102 1 97.69 132 LEU B O 1
ATOM 2447 N N . GLU B 1 133 ? 14.273 3.711 11.805 1 97.56 133 GLU B N 1
ATOM 2448 C CA . GLU B 1 133 ? 14.938 3.881 13.094 1 97.56 133 GLU B CA 1
ATOM 2449 C C . GLU B 1 133 ? 15.68 5.215 13.164 1 97.56 133 GLU B C 1
ATOM 2451 O O . GLU B 1 133 ? 15.57 5.938 14.156 1 97.56 133 GLU B O 1
ATOM 2456 N N . HIS B 1 134 ? 16.359 5.5 12.148 1 96.75 134 HIS B N 1
ATOM 2457 C CA . HIS B 1 134 ? 17.094 6.754 12.078 1 96.75 134 HIS B CA 1
ATOM 2458 C C . HIS B 1 134 ? 16.156 7.953 12.148 1 96.75 134 HIS B C 1
ATOM 2460 O O . HIS B 1 134 ? 16.422 8.906 12.883 1 96.75 134 HIS B O 1
ATOM 2466 N N . ASN B 1 135 ? 15.078 7.918 11.461 1 94.94 135 ASN B N 1
ATOM 2467 C CA . ASN B 1 135 ? 14.109 9.008 11.445 1 94.94 135 ASN B CA 1
ATOM 2468 C C . ASN B 1 135 ? 13.469 9.203 12.812 1 94.94 135 ASN B C 1
ATOM 2470 O O . ASN B 1 135 ? 13.297 10.336 13.266 1 94.94 135 ASN B O 1
ATOM 2474 N N . ILE B 1 136 ? 13.156 8.109 13.469 1 96.19 136 ILE B N 1
ATOM 2475 C CA . ILE B 1 136 ? 12.547 8.172 14.797 1 96.19 136 ILE B CA 1
ATOM 2476 C C . ILE B 1 136 ? 13.523 8.82 15.781 1 96.19 136 ILE B C 1
ATOM 2478 O O . ILE B 1 136 ? 13.148 9.711 16.547 1 96.19 136 ILE B O 1
ATOM 2482 N N . GLN B 1 137 ? 14.727 8.422 15.727 1 95.31 137 GLN B N 1
ATOM 2483 C CA . GLN B 1 137 ? 15.75 8.961 16.625 1 95.31 137 GLN B CA 1
ATOM 2484 C C . GLN B 1 137 ? 15.945 10.453 16.391 1 95.31 137 GLN B C 1
ATOM 2486 O O . GLN B 1 137 ? 16.047 11.227 17.344 1 95.31 137 GLN B O 1
ATOM 2491 N N . LYS B 1 138 ? 15.969 10.836 15.18 1 93.44 138 LYS B N 1
ATOM 2492 C CA . LYS B 1 138 ? 16.219 12.234 14.828 1 93.44 138 LYS B CA 1
ATOM 2493 C C . LYS B 1 138 ? 15.031 13.117 15.203 1 93.44 138 LYS B C 1
ATOM 2495 O O . LYS B 1 138 ? 15.219 14.266 15.625 1 93.44 138 LYS B O 1
ATOM 2500 N N . LYS B 1 139 ? 13.828 12.562 15.133 1 93.5 139 LYS B N 1
ATOM 2501 C CA . LYS B 1 139 ? 12.625 13.383 15.242 1 93.5 139 LYS B CA 1
ATOM 2502 C C . LYS B 1 139 ? 12.031 13.297 16.641 1 93.5 139 LYS B C 1
ATOM 2504 O O . LYS B 1 139 ? 11.234 14.148 17.047 1 93.5 139 LYS B O 1
ATOM 2509 N N . GLU B 1 140 ? 12.352 12.305 17.375 1 90.5 140 GLU B N 1
ATOM 2510 C CA . GLU B 1 140 ? 11.727 12.031 18.672 1 90.5 140 GLU B CA 1
ATOM 2511 C C . GLU B 1 140 ? 11.906 13.211 19.625 1 90.5 140 GLU B C 1
ATOM 2513 O O . GLU B 1 140 ? 11.016 13.5 20.422 1 90.5 140 GLU B O 1
ATOM 2518 N N . ASN B 1 141 ? 12.93 13.977 19.453 1 87 141 ASN B N 1
ATOM 2519 C CA . ASN B 1 141 ? 13.164 15.078 20.391 1 87 141 ASN B CA 1
ATOM 2520 C C . ASN B 1 141 ? 13.047 16.438 19.688 1 87 141 ASN B C 1
ATOM 2522 O O . ASN B 1 141 ? 13.539 17.438 20.188 1 87 141 ASN B O 1
ATOM 2526 N N . GLU B 1 142 ? 12.469 16.406 18.578 1 87.88 142 GLU B N 1
ATOM 2527 C CA . GLU B 1 142 ? 12.25 17.656 17.859 1 87.88 142 GLU B CA 1
ATOM 2528 C C . GLU B 1 142 ? 10.852 18.203 18.125 1 87.88 142 GLU B C 1
ATOM 2530 O O . GLU B 1 142 ? 9.852 17.609 17.703 1 87.88 142 GLU B O 1
ATOM 2535 N N . PRO B 1 143 ? 10.781 19.328 18.734 1 84.12 143 PRO B N 1
ATOM 2536 C CA . PRO B 1 143 ? 9.484 19.891 19.109 1 84.12 143 PRO B CA 1
ATOM 2537 C C . PRO B 1 143 ? 8.617 20.25 17.906 1 84.12 143 PRO B C 1
ATOM 2539 O O . PRO B 1 143 ? 7.395 20.344 18.016 1 84.12 143 PRO B O 1
ATOM 2542 N N . SER B 1 144 ? 9.18 20.484 16.75 1 85.31 144 SER B N 1
ATOM 2543 C CA . SER B 1 144 ? 8.453 20.906 15.562 1 85.31 144 SER B CA 1
ATOM 2544 C C . SER B 1 144 ? 7.699 19.75 14.93 1 85.31 144 SER B C 1
ATOM 2546 O O . SER B 1 144 ? 6.836 19.953 14.07 1 85.31 144 SER B O 1
ATOM 2548 N N . ILE B 1 145 ? 7.953 18.547 15.469 1 88.31 145 ILE B N 1
ATOM 2549 C CA . ILE B 1 145 ? 7.289 17.375 14.906 1 88.31 145 ILE B CA 1
ATOM 2550 C C . ILE B 1 145 ? 6.008 17.094 15.688 1 88.31 145 ILE B C 1
ATOM 2552 O O . ILE B 1 145 ? 6.047 16.859 16.891 1 88.31 145 ILE B O 1
ATOM 2556 N N . PRO B 1 146 ? 4.941 17.062 14.945 1 91.44 146 PRO B N 1
ATOM 2557 C CA . PRO B 1 146 ? 3.68 16.781 15.633 1 91.44 146 PRO B CA 1
ATOM 2558 C C . PRO B 1 146 ? 3.611 15.359 16.188 1 91.44 146 PRO B C 1
ATOM 2560 O O . PRO B 1 146 ? 4.172 14.438 15.602 1 91.44 146 PRO B O 1
ATOM 2563 N N . ALA B 1 147 ? 2.857 15.172 17.266 1 92.94 147 ALA B N 1
ATOM 2564 C CA . ALA B 1 147 ? 2.684 13.867 17.891 1 92.94 147 ALA B CA 1
ATOM 2565 C C . ALA B 1 147 ? 2.039 12.875 16.938 1 92.94 147 ALA B C 1
ATOM 2567 O O . ALA B 1 147 ? 2.389 11.688 16.922 1 92.94 147 ALA B O 1
ATOM 2568 N N . THR B 1 148 ? 1.141 13.336 16.125 1 95.31 148 THR B N 1
ATOM 2569 C CA . THR B 1 148 ? 0.45 12.469 15.18 1 95.31 148 THR B CA 1
ATOM 2570 C C . THR B 1 148 ? 1.401 11.992 14.086 1 95.31 148 THR B C 1
ATOM 2572 O O . THR B 1 148 ? 1.298 10.859 13.609 1 95.31 148 THR B O 1
ATOM 2575 N N . GLY B 1 149 ? 2.295 12.812 13.656 1 95.19 149 GLY B N 1
ATOM 2576 C CA . GLY B 1 149 ? 3.328 12.398 12.719 1 95.19 149 GLY B CA 1
ATOM 2577 C C . GLY B 1 149 ? 4.238 11.32 13.273 1 95.19 149 GLY B C 1
ATOM 2578 O O . GLY B 1 149 ? 4.555 10.352 12.578 1 95.19 149 GLY B O 1
ATOM 2579 N N . MET B 1 150 ? 4.602 11.477 14.523 1 95.38 150 MET B N 1
ATOM 2580 C CA . MET B 1 150 ? 5.434 10.477 15.188 1 95.38 150 MET B CA 1
ATOM 2581 C C . MET B 1 150 ? 4.691 9.148 15.305 1 95.38 150 MET B C 1
ATOM 2583 O O . MET B 1 150 ? 5.297 8.078 15.18 1 95.38 150 MET B O 1
ATOM 2587 N N . ALA B 1 151 ? 3.41 9.25 15.562 1 96.75 151 ALA B N 1
ATOM 2588 C CA . ALA B 1 151 ? 2.604 8.039 15.648 1 96.75 151 ALA B CA 1
ATOM 2589 C C . ALA B 1 151 ? 2.658 7.246 14.344 1 96.75 151 ALA B C 1
ATOM 2591 O O . ALA B 1 151 ? 2.785 6.02 14.359 1 96.75 151 ALA B O 1
ATOM 2592 N N . VAL B 1 152 ? 2.605 7.922 13.234 1 97.44 152 VAL B N 1
ATOM 2593 C CA . VAL B 1 152 ? 2.654 7.27 11.93 1 97.44 152 VAL B CA 1
ATOM 2594 C C . VAL B 1 152 ? 4.039 6.664 11.703 1 97.44 152 VAL B C 1
ATOM 2596 O O . VAL B 1 152 ? 4.156 5.547 11.195 1 97.44 152 VAL B O 1
ATOM 2599 N N . LEU B 1 153 ? 5.035 7.402 12.078 1 96.75 153 LEU B N 1
ATOM 2600 C CA . LEU B 1 153 ? 6.398 6.895 11.945 1 96.75 153 LEU B CA 1
ATOM 2601 C C . LEU B 1 153 ? 6.586 5.621 12.758 1 96.75 153 LEU B C 1
ATOM 2603 O O . LEU B 1 153 ? 7.156 4.645 12.273 1 96.75 153 LEU B O 1
ATOM 2607 N N . ARG B 1 154 ? 6.113 5.582 13.922 1 97.06 154 ARG B N 1
ATOM 2608 C CA . ARG B 1 154 ? 6.199 4.398 14.773 1 97.06 154 ARG B CA 1
ATOM 2609 C C . ARG B 1 154 ? 5.367 3.254 14.211 1 97.06 154 ARG B C 1
ATOM 2611 O O . ARG B 1 154 ? 5.742 2.086 14.328 1 97.06 154 ARG B O 1
ATOM 2618 N N . GLN B 1 155 ? 4.223 3.621 13.633 1 98.38 155 GLN B N 1
ATOM 2619 C CA . GLN B 1 155 ? 3.406 2.635 12.938 1 98.38 155 GLN B CA 1
ATOM 2620 C C . GLN B 1 155 ? 4.211 1.923 11.852 1 98.38 155 GLN B C 1
ATOM 2622 O O . GLN B 1 155 ? 4.223 0.692 11.789 1 98.38 155 GLN B O 1
ATOM 2627 N N . GLN B 1 156 ? 4.875 2.648 11.039 1 98.44 156 GLN B N 1
ATOM 2628 C CA . GLN B 1 156 ? 5.688 2.084 9.969 1 98.44 156 GLN B CA 1
ATOM 2629 C C . GLN B 1 156 ? 6.766 1.157 10.523 1 98.44 156 GLN B C 1
ATOM 2631 O O . GLN B 1 156 ? 7.023 0.092 9.961 1 98.44 156 GLN B O 1
ATOM 2636 N N . TYR B 1 157 ? 7.312 1.589 11.602 1 98.44 157 TYR B N 1
ATOM 2637 C CA . TYR B 1 157 ? 8.375 0.793 12.211 1 98.44 157 TYR B CA 1
ATOM 2638 C C . TYR B 1 157 ? 7.836 -0.547 12.695 1 98.44 157 TYR B C 1
ATOM 2640 O O . TYR B 1 157 ? 8.445 -1.592 12.453 1 98.44 157 TYR B O 1
ATOM 2648 N N . VAL B 1 158 ? 6.699 -0.54 13.352 1 98.25 158 VAL B N 1
ATOM 2649 C CA . VAL B 1 158 ? 6.125 -1.775 13.867 1 98.25 158 VAL B CA 1
ATOM 2650 C C . VAL B 1 158 ? 5.734 -2.693 12.719 1 98.25 158 VAL B C 1
ATOM 2652 O O . VAL B 1 158 ? 5.887 -3.914 12.805 1 98.25 158 VAL B O 1
ATOM 2655 N N . LEU B 1 159 ? 5.254 -2.141 11.648 1 98.62 159 LEU B N 1
ATOM 2656 C CA . LEU B 1 159 ? 4.883 -2.941 10.484 1 98.62 159 LEU B CA 1
ATOM 2657 C C . LEU B 1 159 ? 6.113 -3.59 9.859 1 98.62 159 LEU B C 1
ATOM 2659 O O . LEU B 1 159 ? 6.086 -4.773 9.516 1 98.62 159 LEU B O 1
ATOM 2663 N N . VAL B 1 160 ? 7.168 -2.846 9.727 1 98.56 160 VAL B N 1
ATOM 2664 C CA . VAL B 1 160 ? 8.375 -3.381 9.109 1 98.56 160 VAL B CA 1
ATOM 2665 C C . VAL B 1 160 ? 8.977 -4.465 10 1 98.56 160 VAL B C 1
ATOM 2667 O O . VAL B 1 160 ? 9.5 -5.469 9.508 1 98.56 160 VAL B O 1
ATOM 2670 N N . GLU B 1 161 ? 8.891 -4.293 11.281 1 98.5 161 GLU B N 1
ATOM 2671 C CA . GLU B 1 161 ? 9.336 -5.328 12.211 1 98.5 161 GLU B CA 1
ATOM 2672 C C . GLU B 1 161 ? 8.539 -6.617 12.023 1 98.5 161 GLU B C 1
ATOM 2674 O O . GLU B 1 161 ? 9.102 -7.711 12.055 1 98.5 161 GLU B O 1
ATOM 2679 N N . ALA B 1 162 ? 7.246 -6.453 11.875 1 98.5 162 ALA B N 1
ATOM 2680 C CA . ALA B 1 162 ? 6.391 -7.609 11.641 1 98.5 162 ALA B CA 1
ATOM 2681 C C . ALA B 1 162 ? 6.77 -8.32 10.344 1 98.5 162 ALA B C 1
ATOM 2683 O O . ALA B 1 162 ? 6.816 -9.555 10.297 1 98.5 162 ALA B O 1
ATOM 2684 N N . ILE B 1 163 ? 7.07 -7.586 9.289 1 98.62 163 ILE B N 1
ATOM 2685 C CA . ILE B 1 163 ? 7.461 -8.164 8.008 1 98.62 163 ILE B CA 1
ATOM 2686 C C . ILE B 1 163 ? 8.805 -8.883 8.156 1 98.62 163 ILE B C 1
ATOM 2688 O O . ILE B 1 163 ? 9 -9.961 7.602 1 98.62 163 ILE B O 1
ATOM 2692 N N . GLN B 1 164 ? 9.688 -8.219 8.875 1 98.44 164 GLN B N 1
ATOM 2693 C CA . GLN B 1 164 ? 11 -8.812 9.102 1 98.44 164 GLN B CA 1
ATOM 2694 C C . GLN B 1 164 ? 10.891 -10.172 9.781 1 98.44 164 GLN B C 1
ATOM 2696 O O . GLN B 1 164 ? 11.531 -11.141 9.367 1 98.44 164 GLN B O 1
ATOM 2701 N N . ALA B 1 165 ? 10.109 -10.211 10.805 1 98.19 165 ALA B N 1
ATOM 2702 C CA . ALA B 1 165 ? 9.891 -11.469 11.516 1 98.19 165 ALA B CA 1
ATOM 2703 C C . ALA B 1 165 ? 9.242 -12.508 10.609 1 98.19 165 ALA B C 1
ATOM 2705 O O . ALA B 1 165 ? 9.609 -13.688 10.641 1 98.19 165 ALA B O 1
ATOM 2706 N N . TRP B 1 166 ? 8.305 -12.086 9.836 1 98.19 166 TRP B N 1
ATOM 2707 C CA . TRP B 1 166 ? 7.617 -12.969 8.898 1 98.19 166 TRP B CA 1
ATOM 2708 C C . TRP B 1 166 ? 8.586 -13.539 7.871 1 98.19 166 TRP B C 1
ATOM 2710 O O . TRP B 1 166 ? 8.562 -14.742 7.586 1 98.19 166 TRP B O 1
ATOM 2720 N N . ILE B 1 167 ? 9.445 -12.758 7.316 1 97.88 167 ILE B N 1
ATOM 2721 C CA . ILE B 1 167 ? 10.398 -13.219 6.309 1 97.88 167 ILE B CA 1
ATOM 2722 C C . ILE B 1 167 ? 11.367 -14.219 6.938 1 97.88 167 ILE B C 1
ATOM 2724 O O . ILE B 1 167 ? 11.781 -15.18 6.289 1 97.88 167 ILE B O 1
ATOM 2728 N N . ALA B 1 168 ? 11.797 -13.969 8.148 1 96.31 168 ALA B N 1
ATOM 2729 C CA . ALA B 1 168 ? 12.664 -14.891 8.875 1 96.31 168 ALA B CA 1
ATOM 2730 C C . ALA B 1 168 ? 12 -16.266 9.023 1 96.31 168 ALA B C 1
ATOM 2732 O O . ALA B 1 168 ? 12.648 -17.297 8.859 1 96.31 168 ALA B O 1
ATOM 2733 N N . SER B 1 169 ? 10.711 -16.234 9.305 1 95.5 169 SER B N 1
ATOM 2734 C CA . SER B 1 169 ? 9.969 -17.469 9.453 1 95.5 169 SER B CA 1
ATOM 2735 C C . SER B 1 169 ? 9.836 -18.203 8.109 1 95.5 169 SER B C 1
ATOM 2737 O O . SER B 1 169 ? 9.836 -19.422 8.062 1 95.5 169 SER B O 1
ATOM 2739 N N . LEU B 1 170 ? 9.672 -17.453 7.047 1 94 170 LEU B N 1
ATOM 2740 C CA . LEU B 1 170 ? 9.578 -18.016 5.703 1 94 170 LEU B CA 1
ATOM 2741 C C . LEU B 1 170 ? 10.859 -18.75 5.332 1 94 170 LEU B C 1
ATOM 2743 O O . LEU B 1 170 ? 10.805 -19.844 4.738 1 94 170 LEU B O 1
ATOM 2747 N N . LYS B 1 171 ? 11.984 -18.219 5.68 1 93.31 171 LYS B N 1
ATOM 2748 C CA . LYS B 1 171 ? 13.289 -18.812 5.391 1 93.31 171 LYS B CA 1
ATOM 2749 C C . LYS B 1 171 ? 13.477 -20.109 6.16 1 93.31 171 LYS B C 1
ATOM 2751 O O . LYS B 1 171 ? 14.055 -21.078 5.637 1 93.31 171 LYS B O 1
ATOM 2756 N N . LYS B 1 172 ? 12.953 -20.203 7.301 1 89.25 172 LYS B N 1
ATOM 2757 C CA . LYS B 1 172 ? 13.078 -21.391 8.133 1 89.25 172 LYS B CA 1
ATOM 2758 C C . LYS B 1 172 ? 12.25 -22.547 7.562 1 89.25 172 LYS B C 1
ATOM 2760 O O . LYS B 1 172 ? 12.68 -23.703 7.609 1 89.25 172 LYS B O 1
ATOM 2765 N N . ASN B 1 173 ? 11.125 -22.172 6.934 1 80.56 173 ASN B N 1
ATOM 2766 C CA . ASN B 1 173 ? 10.242 -23.188 6.375 1 80.56 173 ASN B CA 1
ATOM 2767 C C . ASN B 1 173 ? 10.766 -23.703 5.035 1 80.56 173 ASN B C 1
ATOM 2769 O O . ASN B 1 173 ? 10.383 -24.797 4.594 1 80.56 173 ASN B O 1
ATOM 2773 N N . GLN B 1 174 ? 11.562 -22.938 4.32 1 72.56 174 GLN B N 1
ATOM 2774 C CA . GLN B 1 174 ? 12.109 -23.344 3.031 1 72.56 174 GLN B CA 1
ATOM 2775 C C . GLN B 1 174 ? 13.352 -24.219 3.211 1 72.56 174 GLN B C 1
ATOM 2777 O O . GLN B 1 174 ? 13.82 -24.844 2.26 1 72.56 174 GLN B O 1
ATOM 2782 N N . GLN B 1 175 ? 13.969 -24.156 4.422 1 64.56 175 GLN B N 1
ATOM 2783 C CA . GLN B 1 175 ? 15.094 -25.047 4.703 1 64.56 175 GLN B CA 1
ATOM 2784 C C . GLN B 1 175 ? 14.617 -26.453 5.039 1 64.56 175 GLN B C 1
ATOM 2786 O O . GLN B 1 175 ? 13.516 -26.641 5.559 1 64.56 175 GLN B O 1
#

pLDDT: mean 94.72, std 5.69, range [64.56, 98.81]